Protein AF-A0A8R7PLP5-F1 (afdb_monomer_lite)

Secondary structure (DSSP, 8-state):
-------------------------------HHHHHHHHHHHHHHHHHHHHHHHHHTTHHHHHHHHHHHHHTS---TTS--HHHHHHHHHHHTT-GGGGT--SHHHHHHHHHH-TT--HHHHHHHHHHHHHHHHHHHHHHHHHH---HHHHHHHHHHHHHHHHTHHHHHHT--SSHHHHHHHHHHHHHHHHHHHSPP---HHHHHHHHHHHHHHHHHHHHHHHHHHHHHHHHHHHHHHHHHHHTTS--S---TTHHHHHHHHHHHHHHHHHHHHHHHHHHTT----

Organism: Triticum urartu (NCBI:txid4572)

pLDDT: mean 71.09, std 21.84, range [29.53, 96.19]

Sequence (286 aa):
MRSTILGHSGSSYSTASNSCPSSNSGYSSGSASAVAQECLCLGNQELKRIARGMVSDGYTRRMVQAFDGASYAPPSKHGGSPDHALDNWFSELDVDWVLQIHDEQGLRRLLQDKPATTTRDLADKWIRALTVIAASITELLFAFHTTPAVVLFGKASITELFDVVDVIITVLEEEKLQIVLDMFTCVYIASHMFTPFVVSPQAQSIFNEIGGLLERQGNLLSEIIASTMEEVRTVLVKEHDSWVIEIPRGGGEVHKSQQHSVHHGLRSIHDECTNINAKLCTEPQH

InterPro domains:
  IPR004140 Exocyst complex component Exo70 [PTHR12542] (35-256)
  IPR016159 Cullin repeat-like-containing domain superfamily [SSF74788] (45-255)

Foldseek 3Di:
DDDDDDDDDDDDDDDDDDDDPPPPPPPPPCDPVNVVCVVVVVVLVVLLVVLVVCVVVCVLVVLLVLLVVQVPDDPDDDHHHNVVSLCVLCVVLVRNLLVVDQALVSVVVVCVVPVVQDLLNNLVSLLSSLSSLLSNLLVCCVPPNDDPSSLVSSLVNLVSSLSCPVSSLVPDDPPSLVSLVSNLVSLLVSLVSLPDDPHDPSSVVSSVVVNVSSLVSNVVSLVVNLVVLVVVVVVVVVVVVVCVVDDDDDDDPDPPPVVVVSVVVSVSVNVVSVVSSVVSVDDDDD

Structure (mmCIF, N/CA/C/O backbone):
data_AF-A0A8R7PLP5-F1
#
_entry.id   AF-A0A8R7PLP5-F1
#
loop_
_atom_site.group_PDB
_atom_site.id
_atom_site.type_symbol
_atom_site.label_atom_id
_atom_site.label_alt_id
_atom_site.label_comp_id
_atom_site.label_asym_id
_atom_site.label_entity_id
_atom_site.label_seq_id
_atom_site.pdbx_PDB_ins_code
_atom_site.Cartn_x
_atom_site.Cartn_y
_atom_site.Cartn_z
_atom_site.occupancy
_atom_site.B_iso_or_equiv
_atom_site.auth_seq_id
_atom_site.auth_comp_id
_atom_site.auth_asym_id
_atom_site.auth_atom_id
_atom_site.pdbx_PDB_model_num
ATOM 1 N N . MET A 1 1 ? 72.768 -23.267 53.189 1.00 40.53 1 MET A N 1
ATOM 2 C CA . MET A 1 1 ? 73.461 -21.993 52.898 1.00 40.53 1 MET A CA 1
ATOM 3 C C . MET A 1 1 ? 72.577 -20.847 53.367 1.00 40.53 1 MET A C 1
ATOM 5 O O . MET A 1 1 ? 71.424 -20.795 52.968 1.00 40.53 1 MET A O 1
ATOM 9 N N . ARG A 1 2 ? 73.087 -20.006 54.274 1.00 35.19 2 ARG A N 1
ATOM 10 C CA . ARG A 1 2 ? 72.470 -18.744 54.713 1.00 35.19 2 ARG A CA 1
ATOM 11 C C . ARG A 1 2 ? 72.885 -17.619 53.757 1.00 35.19 2 ARG A C 1
ATOM 13 O O . ARG A 1 2 ? 74.055 -17.580 53.393 1.00 35.19 2 ARG A O 1
ATOM 20 N N . SER A 1 3 ? 71.972 -16.692 53.462 1.00 33.66 3 SER A N 1
ATOM 21 C CA . SER A 1 3 ? 72.266 -15.251 53.346 1.00 33.66 3 SER A CA 1
ATOM 22 C C . SER A 1 3 ? 70.946 -14.455 53.474 1.00 33.66 3 SER A C 1
ATOM 24 O O . SER A 1 3 ? 70.019 -14.741 52.726 1.00 33.66 3 SER A O 1
ATOM 26 N N . THR A 1 4 ? 70.683 -13.788 54.611 1.00 38.59 4 THR A N 1
ATOM 27 C CA . THR A 1 4 ? 70.815 -12.326 54.905 1.00 38.59 4 THR A CA 1
ATOM 28 C C . THR A 1 4 ? 69.732 -11.473 54.208 1.00 38.59 4 THR A C 1
ATOM 30 O O . THR A 1 4 ? 69.776 -11.332 52.997 1.00 38.59 4 THR A O 1
ATOM 33 N N . ILE A 1 5 ? 68.594 -11.157 54.855 1.00 43.31 5 ILE A N 1
ATOM 34 C CA . ILE A 1 5 ? 68.239 -9.984 55.711 1.00 43.31 5 ILE A CA 1
ATOM 35 C C . ILE A 1 5 ? 68.364 -8.610 55.017 1.00 43.31 5 ILE A C 1
ATOM 37 O O . ILE A 1 5 ? 69.464 -8.248 54.616 1.00 43.31 5 ILE A O 1
ATOM 41 N N . LEU A 1 6 ? 67.243 -7.856 55.005 1.00 36.28 6 LEU A N 1
ATOM 42 C CA . LEU A 1 6 ? 67.022 -6.395 55.216 1.00 36.28 6 LEU A CA 1
ATOM 43 C C . LEU A 1 6 ? 65.820 -5.943 54.346 1.00 36.28 6 LEU A C 1
ATOM 45 O O . LEU A 1 6 ? 65.785 -6.258 53.168 1.00 36.28 6 LEU A O 1
ATOM 49 N N . GLY A 1 7 ? 64.788 -5.231 54.802 1.00 30.67 7 GLY A N 1
ATOM 50 C CA . GLY A 1 7 ? 64.531 -4.563 56.072 1.00 30.67 7 GLY A CA 1
ATOM 51 C C . GLY A 1 7 ? 63.050 -4.152 56.190 1.00 30.67 7 GLY A C 1
ATOM 52 O O . GLY A 1 7 ? 62.304 -4.124 55.214 1.00 30.67 7 GLY A O 1
ATOM 53 N N . HIS A 1 8 ? 62.652 -3.901 57.435 1.00 34.41 8 HIS A N 1
ATOM 54 C CA . HIS A 1 8 ? 61.310 -3.592 57.932 1.00 34.41 8 HIS A CA 1
ATOM 55 C C . HIS A 1 8 ? 60.894 -2.120 57.762 1.00 34.41 8 HIS A C 1
ATOM 57 O O . HIS A 1 8 ? 61.760 -1.247 57.759 1.00 34.41 8 HIS A O 1
ATOM 63 N N . SER A 1 9 ? 59.573 -1.877 57.834 1.00 32.84 9 SER A N 1
ATOM 64 C CA . SER A 1 9 ? 58.850 -0.809 58.587 1.00 32.84 9 SER A CA 1
ATOM 65 C C . SER A 1 9 ? 57.739 -0.189 57.722 1.00 32.84 9 SER A C 1
ATOM 67 O O . SER A 1 9 ? 57.992 0.148 56.578 1.00 32.84 9 SER A O 1
ATOM 69 N N . GLY A 1 10 ? 56.490 0.002 58.153 1.00 31.02 10 GLY A N 1
ATOM 70 C CA . GLY A 1 10 ? 55.877 -0.091 59.475 1.00 31.02 10 GLY A CA 1
ATOM 71 C C . GLY A 1 10 ? 54.341 -0.080 59.365 1.00 31.02 10 GLY A C 1
ATOM 72 O O . GLY A 1 10 ? 53.775 0.139 58.298 1.00 31.02 10 GLY A O 1
ATOM 73 N N . SER A 1 11 ? 53.693 -0.396 60.483 1.00 40.28 11 SER A N 1
ATOM 74 C CA . SER A 1 11 ? 52.265 -0.697 60.639 1.00 40.28 11 SER A CA 1
ATOM 75 C C . SER A 1 11 ? 51.360 0.515 60.898 1.00 40.28 11 SER A C 1
ATOM 77 O O . SER A 1 11 ? 51.837 1.501 61.455 1.00 40.28 11 SER A O 1
ATOM 79 N N . SER A 1 12 ? 50.046 0.256 60.779 1.00 36.44 12 SER A N 1
ATOM 80 C CA . SER A 1 12 ? 48.906 0.918 61.460 1.00 36.44 12 SER A CA 1
ATOM 81 C C . SER A 1 12 ? 48.546 2.300 60.890 1.00 36.44 12 SER A C 1
ATOM 83 O O . SER A 1 12 ? 49.432 3.044 60.509 1.00 36.44 12 SER A O 1
ATOM 85 N N . TYR A 1 13 ? 47.290 2.738 60.749 1.00 33.50 13 TYR A N 1
ATOM 86 C CA . TYR A 1 13 ? 46.065 2.549 61.539 1.00 33.50 13 TYR A CA 1
ATOM 87 C C . TYR A 1 13 ? 44.842 2.992 60.702 1.00 33.50 13 TYR A C 1
ATOM 89 O O . TYR A 1 13 ? 44.952 3.792 59.776 1.00 33.50 13 TYR A O 1
ATOM 97 N N . SER A 1 14 ? 43.674 2.465 61.064 1.00 43.22 14 SER A N 1
ATOM 98 C CA . SER A 1 14 ? 42.331 2.734 60.538 1.00 43.22 14 SER A CA 1
ATOM 99 C C . SER A 1 14 ? 41.971 4.218 60.398 1.00 43.22 14 SER A C 1
ATOM 101 O O . SER A 1 14 ? 42.282 4.991 61.296 1.00 43.22 14 SER A O 1
ATOM 103 N N . THR A 1 15 ? 41.184 4.586 59.378 1.00 36.50 15 THR A N 1
ATOM 104 C CA . THR A 1 15 ? 40.048 5.532 59.485 1.00 36.50 15 THR A CA 1
ATOM 105 C C . THR A 1 15 ? 39.132 5.355 58.270 1.00 36.50 15 THR A C 1
ATOM 107 O O . THR A 1 15 ? 39.586 5.305 57.131 1.00 36.50 15 THR A O 1
ATOM 110 N N . ALA A 1 16 ? 37.835 5.223 58.538 1.00 41.16 16 ALA A N 1
ATOM 111 C CA . ALA A 1 16 ? 36.771 5.138 57.553 1.00 41.16 16 ALA A CA 1
ATOM 112 C C . ALA A 1 16 ? 36.698 6.393 56.670 1.00 41.16 16 ALA A C 1
ATOM 114 O O . ALA A 1 16 ? 36.813 7.517 57.154 1.00 41.16 16 ALA A O 1
ATOM 115 N N . SER A 1 17 ? 36.408 6.212 55.386 1.00 38.25 17 SER A N 1
ATOM 116 C CA . SER A 1 17 ? 35.773 7.243 54.568 1.00 38.25 17 SER A CA 1
ATOM 117 C C . SER A 1 17 ? 34.893 6.556 53.537 1.00 38.25 17 SER A C 1
ATOM 119 O O . SER A 1 17 ? 35.368 5.823 52.674 1.00 38.25 17 SER A O 1
ATOM 121 N N . ASN A 1 18 ? 33.591 6.768 53.706 1.00 45.00 18 ASN A N 1
ATOM 122 C CA . ASN A 1 18 ? 32.547 6.414 52.763 1.00 45.00 18 ASN A CA 1
ATOM 123 C C . ASN A 1 18 ? 32.884 6.978 51.380 1.00 45.00 18 ASN A C 1
ATOM 125 O O . ASN A 1 18 ? 32.944 8.194 51.210 1.00 45.00 18 ASN A O 1
ATOM 129 N N . SER A 1 19 ? 32.998 6.113 50.381 1.00 35.31 19 SER A N 1
ATOM 130 C CA . SER A 1 19 ? 32.716 6.496 49.003 1.00 35.31 19 SER A CA 1
ATOM 131 C C . SER A 1 19 ? 31.841 5.419 48.375 1.00 35.31 19 SER A C 1
ATOM 133 O O . SER A 1 19 ? 32.259 4.302 48.079 1.00 35.31 19 SER A O 1
ATOM 135 N N . CYS A 1 20 ? 30.562 5.756 48.257 1.00 36.16 20 CYS A N 1
ATOM 136 C CA . CYS A 1 20 ? 29.574 4.992 47.522 1.00 36.16 20 CYS A CA 1
ATOM 137 C C . CYS A 1 20 ? 30.074 4.777 46.083 1.00 36.16 20 CYS A C 1
ATOM 139 O O . CYS A 1 20 ? 30.434 5.766 45.438 1.00 36.16 20 CYS A O 1
ATOM 141 N N . PRO A 1 21 ? 30.054 3.555 45.523 1.00 38.00 21 PRO A N 1
ATOM 142 C CA . PRO A 1 21 ? 30.044 3.430 44.080 1.00 38.00 21 PRO A CA 1
ATOM 143 C C . PRO A 1 21 ? 28.680 3.949 43.623 1.00 38.00 21 PRO A C 1
ATOM 145 O O . PRO A 1 21 ? 27.638 3.393 43.969 1.00 38.00 21 PRO A O 1
ATOM 148 N N . SER A 1 22 ? 28.676 5.074 42.912 1.00 37.22 22 SER A N 1
ATOM 149 C CA . SER A 1 22 ? 27.490 5.572 42.230 1.00 37.22 22 SER A CA 1
ATOM 150 C C . SER A 1 22 ? 27.066 4.519 41.212 1.00 37.22 22 SER A C 1
ATOM 152 O O . SER A 1 22 ? 27.655 4.397 40.136 1.00 37.22 22 SER A O 1
ATOM 154 N N . SER A 1 23 ? 26.058 3.737 41.571 1.00 34.03 23 SER A N 1
ATOM 155 C CA . SER A 1 23 ? 25.276 2.954 40.633 1.00 34.03 23 SER A CA 1
ATOM 156 C C . SER A 1 23 ? 24.594 3.923 39.672 1.00 34.03 23 SER A C 1
ATOM 158 O O . SER A 1 23 ? 23.469 4.353 39.908 1.00 34.03 23 SER A O 1
ATOM 160 N N . ASN A 1 24 ? 25.267 4.279 38.578 1.00 31.97 24 ASN A N 1
ATOM 161 C CA . ASN A 1 24 ? 24.563 4.739 37.393 1.00 31.97 24 ASN A CA 1
ATOM 162 C C . ASN A 1 24 ? 23.840 3.514 36.830 1.00 31.97 24 ASN A C 1
ATOM 164 O O . ASN A 1 24 ? 24.336 2.838 35.930 1.00 31.97 24 ASN A O 1
ATOM 168 N N . SER A 1 25 ? 22.655 3.219 37.370 1.00 38.34 25 SER A N 1
ATOM 169 C CA . SER A 1 25 ? 21.615 2.584 36.575 1.00 38.34 25 SER A CA 1
ATOM 170 C C . SER A 1 25 ? 21.279 3.594 35.486 1.00 38.34 25 SER A C 1
ATOM 172 O O . SER A 1 25 ? 20.420 4.461 35.651 1.00 38.34 25 SER A O 1
ATOM 174 N N . GLY A 1 26 ? 22.044 3.533 34.398 1.00 30.16 26 GLY A N 1
ATOM 175 C CA . GLY A 1 26 ? 21.603 4.039 33.119 1.00 30.16 26 GLY A CA 1
ATOM 176 C C . GLY A 1 26 ? 20.328 3.283 32.803 1.00 30.16 26 GLY A C 1
ATOM 177 O O . GLY A 1 26 ? 20.372 2.186 32.256 1.00 30.16 26 GLY A O 1
ATOM 178 N N . TYR A 1 27 ? 19.199 3.845 33.229 1.00 31.44 27 TYR A N 1
ATOM 179 C CA . TYR A 1 27 ? 17.922 3.593 32.607 1.00 31.44 27 TYR A CA 1
ATOM 180 C C . TYR A 1 27 ? 18.151 3.966 31.150 1.00 31.44 27 TYR A C 1
ATOM 182 O O . TYR A 1 27 ? 18.153 5.139 30.781 1.00 31.44 27 TYR A O 1
ATOM 190 N N . SER A 1 28 ? 18.485 2.959 30.345 1.00 35.16 28 SER A N 1
ATOM 191 C CA . SER A 1 28 ? 18.309 3.051 28.915 1.00 35.16 28 SER A CA 1
ATOM 192 C C . SER A 1 28 ? 16.822 3.302 28.757 1.00 35.16 28 SER A C 1
ATOM 194 O O . SER A 1 28 ? 16.011 2.386 28.894 1.00 35.16 28 SER A O 1
ATOM 196 N N . SER A 1 29 ? 16.461 4.569 28.578 1.00 42.06 29 SER A N 1
ATOM 197 C CA . SER A 1 29 ? 15.189 4.963 28.002 1.00 42.06 29 SER A CA 1
ATOM 198 C C . SER A 1 29 ? 15.209 4.446 26.568 1.00 42.06 29 SER A C 1
ATOM 200 O O . SER A 1 29 ? 15.407 5.205 25.622 1.00 42.06 29 SER A O 1
ATOM 202 N N . GLY A 1 30 ? 15.100 3.123 26.420 1.00 38.97 30 GLY A N 1
ATOM 203 C CA . GLY A 1 30 ? 14.742 2.482 25.176 1.00 38.97 30 GLY A CA 1
ATOM 204 C C . GLY A 1 30 ? 13.378 3.041 24.849 1.00 38.97 30 GLY A C 1
ATOM 205 O O . GLY A 1 30 ? 12.384 2.664 25.466 1.00 38.97 30 GLY A O 1
ATOM 206 N N . SER A 1 31 ? 13.374 4.055 23.989 1.00 43.12 31 SER A N 1
ATOM 207 C CA . SER A 1 31 ? 12.158 4.671 23.493 1.00 43.12 31 SER A CA 1
ATOM 208 C C . SER A 1 31 ? 11.237 3.549 23.019 1.00 43.12 31 SER A C 1
ATOM 210 O O . SER A 1 31 ? 11.698 2.617 22.354 1.00 43.12 31 SER A O 1
ATOM 212 N N . ALA A 1 32 ? 9.954 3.611 23.378 1.00 43.31 32 ALA A N 1
ATOM 213 C CA . ALA A 1 32 ? 8.958 2.675 22.868 1.00 43.31 32 ALA A CA 1
ATOM 214 C C . ALA A 1 32 ? 9.003 2.617 21.328 1.00 43.31 32 ALA A C 1
ATOM 216 O O . ALA A 1 32 ? 8.831 1.542 20.761 1.00 43.31 32 ALA A O 1
ATOM 217 N N . SER A 1 33 ? 9.382 3.725 20.675 1.00 45.16 33 SER A N 1
ATOM 218 C CA . SER A 1 33 ? 9.702 3.798 19.248 1.00 45.16 33 SER A CA 1
ATOM 219 C C . SER A 1 33 ? 10.860 2.889 18.815 1.00 45.16 33 SER A C 1
ATOM 221 O O . SER A 1 33 ? 10.714 2.201 17.814 1.00 45.16 33 SER A O 1
ATOM 223 N N . ALA A 1 34 ? 11.962 2.778 19.564 1.00 35.62 34 ALA A N 1
ATOM 224 C CA . ALA A 1 34 ? 13.078 1.894 19.200 1.00 35.62 34 ALA A CA 1
ATOM 225 C C . ALA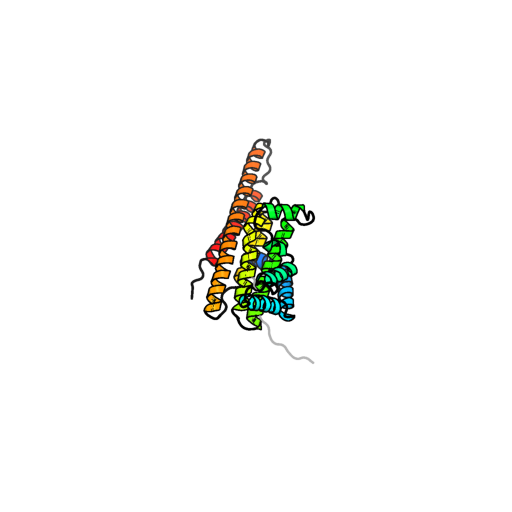 A 1 34 ? 12.691 0.409 19.294 1.00 35.62 34 ALA A C 1
ATOM 227 O O . ALA A 1 34 ? 13.058 -0.382 18.429 1.00 35.62 34 ALA A O 1
ATOM 228 N N . VAL A 1 35 ? 11.899 0.042 20.307 1.00 40.72 35 VAL A N 1
ATOM 229 C CA . VAL A 1 35 ? 11.417 -1.336 20.496 1.00 40.72 35 VAL A CA 1
ATOM 230 C C . VAL A 1 35 ? 10.325 -1.679 19.478 1.00 40.72 35 VAL A C 1
ATOM 232 O O . VAL A 1 35 ? 10.342 -2.770 18.918 1.00 40.72 35 VAL A O 1
ATOM 235 N N . ALA A 1 36 ? 9.415 -0.749 19.168 1.00 42.91 36 ALA A N 1
ATOM 236 C CA . ALA A 1 36 ? 8.428 -0.912 18.099 1.00 42.91 36 ALA A CA 1
ATOM 237 C C . ALA A 1 36 ? 9.107 -1.014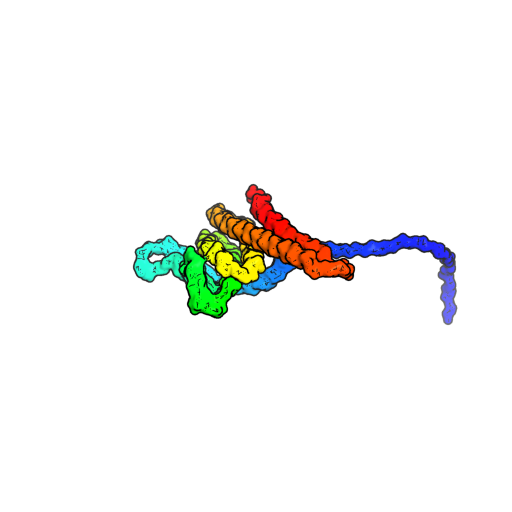 16.724 1.00 42.91 36 ALA A C 1
ATOM 239 O O . ALA A 1 36 ? 8.776 -1.893 15.931 1.00 42.91 36 ALA A O 1
ATOM 240 N N . GLN A 1 37 ? 10.119 -0.182 16.471 1.00 42.53 37 GLN A N 1
ATOM 241 C CA . GLN A 1 37 ? 10.906 -0.198 15.243 1.00 42.53 37 GLN A CA 1
ATOM 242 C C . GLN A 1 37 ? 11.695 -1.504 15.104 1.00 42.53 37 GLN A C 1
ATOM 244 O O . GLN A 1 37 ? 11.705 -2.069 14.018 1.00 42.53 37 GLN A O 1
ATOM 249 N N . GLU A 1 38 ? 12.281 -2.042 16.176 1.00 39.91 38 GLU A N 1
ATOM 250 C CA . GLU A 1 38 ? 12.994 -3.327 16.165 1.00 39.91 38 GLU A CA 1
ATOM 251 C C . GLU A 1 38 ? 12.044 -4.535 16.012 1.00 39.91 38 GLU A C 1
ATOM 253 O O . GLU A 1 38 ? 12.315 -5.433 15.211 1.00 39.91 38 GLU A O 1
ATOM 258 N N . CYS A 1 39 ? 10.887 -4.528 16.687 1.00 39.81 39 CYS A N 1
ATOM 259 C CA . CYS A 1 39 ? 9.895 -5.610 16.624 1.00 39.81 39 CYS A CA 1
ATOM 260 C C . CYS A 1 39 ? 9.206 -5.688 15.245 1.00 39.81 39 CYS A C 1
ATOM 262 O O . CYS A 1 39 ? 9.062 -6.771 14.677 1.00 39.81 39 CYS A O 1
ATOM 264 N N . LEU A 1 40 ? 8.872 -4.541 14.642 1.00 48.28 40 LEU A N 1
ATOM 265 C CA . LEU A 1 40 ? 8.341 -4.473 13.274 1.00 48.28 40 LEU A CA 1
ATOM 266 C C . LEU A 1 40 ? 9.430 -4.669 12.216 1.00 48.28 40 LEU A C 1
ATOM 268 O O . LEU A 1 40 ? 9.154 -5.236 11.159 1.00 48.28 40 LEU A O 1
ATOM 272 N N . CYS A 1 41 ? 10.684 -4.283 12.488 1.00 49.69 41 CYS A N 1
ATOM 273 C CA . CYS A 1 41 ? 11.802 -4.586 11.595 1.00 49.69 41 CYS A CA 1
ATOM 274 C C . CYS A 1 41 ? 12.004 -6.092 11.409 1.00 49.69 41 CYS A C 1
ATOM 276 O O . CYS A 1 41 ? 12.407 -6.473 10.314 1.00 49.69 41 CYS A O 1
ATOM 278 N N . LEU A 1 42 ? 11.720 -6.938 12.408 1.00 46.06 42 LEU A N 1
ATOM 279 C CA . LEU A 1 42 ? 11.866 -8.398 12.307 1.00 46.06 42 LEU A CA 1
ATOM 280 C C . LEU A 1 42 ? 10.870 -9.028 11.319 1.00 46.06 42 LEU A C 1
ATOM 282 O O . LEU A 1 42 ? 11.302 -9.773 10.440 1.00 46.06 42 LEU A O 1
ATOM 286 N N . GLY A 1 43 ? 9.580 -8.676 11.386 1.00 53.94 43 GLY A N 1
ATOM 287 C CA . GLY A 1 43 ? 8.589 -9.092 10.377 1.00 53.94 43 GLY A CA 1
ATOM 288 C C . GLY A 1 43 ? 8.866 -8.475 8.999 1.00 53.94 43 GLY A C 1
ATOM 289 O O . GLY A 1 43 ? 8.750 -9.124 7.960 1.00 53.94 43 GLY A O 1
ATOM 290 N N . ASN A 1 44 ? 9.359 -7.236 8.985 1.00 66.50 44 ASN A N 1
ATOM 291 C CA . ASN A 1 44 ? 9.755 -6.535 7.768 1.00 66.50 44 ASN A CA 1
ATOM 292 C C . ASN A 1 44 ? 11.025 -7.136 7.122 1.00 66.50 44 ASN A C 1
ATOM 294 O O . ASN A 1 44 ? 11.169 -7.069 5.906 1.00 66.50 44 ASN A O 1
ATOM 298 N N . GLN A 1 45 ? 11.930 -7.786 7.872 1.00 77.50 45 GLN A N 1
ATOM 299 C CA . GLN A 1 45 ? 13.118 -8.430 7.286 1.00 77.50 45 GLN A CA 1
ATOM 300 C C . GLN A 1 45 ? 12.749 -9.561 6.324 1.00 77.50 45 GLN A C 1
ATOM 302 O O . GLN A 1 45 ? 13.413 -9.730 5.301 1.00 77.50 45 GLN A O 1
ATOM 307 N N . GLU A 1 46 ? 11.716 -10.347 6.634 1.00 86.00 46 GLU A N 1
ATOM 308 C CA . GLU A 1 46 ? 11.259 -11.404 5.733 1.00 86.00 46 GLU A CA 1
ATOM 309 C C . GLU A 1 46 ? 10.633 -10.815 4.468 1.00 86.00 46 GLU A C 1
ATOM 311 O O . GLU A 1 46 ? 11.013 -11.204 3.367 1.00 86.00 46 GLU A O 1
ATOM 316 N N . LEU A 1 47 ? 9.774 -9.803 4.607 1.00 88.56 47 LEU A N 1
ATOM 317 C CA . LEU A 1 47 ? 9.177 -9.105 3.465 1.00 88.56 47 LEU A CA 1
ATOM 318 C C . LEU A 1 47 ? 10.229 -8.405 2.594 1.00 88.56 47 LEU A C 1
ATOM 320 O O . LEU A 1 47 ? 10.173 -8.486 1.369 1.00 88.56 47 LEU A O 1
ATOM 324 N N . LYS A 1 48 ? 11.254 -7.804 3.204 1.00 86.38 48 LYS A N 1
ATOM 325 C CA . LYS A 1 48 ? 12.428 -7.271 2.497 1.00 86.38 48 LYS A CA 1
ATOM 326 C C . LYS A 1 48 ? 13.221 -8.367 1.795 1.00 86.38 48 LYS A C 1
ATOM 328 O O . LYS A 1 48 ? 13.725 -8.142 0.699 1.00 86.38 48 LYS A O 1
ATOM 333 N N . ARG A 1 49 ? 13.342 -9.558 2.390 1.00 90.44 49 ARG A N 1
ATOM 334 C CA . ARG A 1 49 ? 13.988 -10.711 1.741 1.00 90.44 49 ARG A CA 1
ATOM 335 C C . ARG A 1 49 ? 13.184 -11.179 0.529 1.00 90.44 49 ARG A C 1
ATOM 337 O O . ARG A 1 49 ? 13.795 -11.462 -0.497 1.00 90.44 49 ARG A O 1
ATOM 344 N N . ILE A 1 50 ? 11.855 -11.213 0.631 1.00 91.38 50 ILE A N 1
ATOM 345 C CA . ILE A 1 50 ? 10.956 -11.503 -0.495 1.00 91.38 50 ILE A CA 1
ATOM 346 C C . ILE A 1 50 ? 11.160 -10.460 -1.597 1.00 91.38 50 ILE A C 1
ATOM 348 O O . ILE A 1 50 ? 11.490 -10.836 -2.717 1.00 91.38 50 ILE A O 1
ATOM 352 N N . ALA A 1 51 ? 11.085 -9.167 -1.269 1.00 91.81 51 ALA A N 1
ATOM 353 C CA . ALA A 1 51 ? 11.311 -8.075 -2.216 1.00 91.81 51 ALA A CA 1
ATOM 354 C C . ALA A 1 51 ? 12.672 -8.193 -2.926 1.00 91.81 51 ALA A C 1
ATOM 356 O O . ALA A 1 51 ? 12.752 -8.154 -4.151 1.00 91.81 51 ALA A O 1
ATOM 357 N N . ARG A 1 52 ? 13.753 -8.439 -2.174 1.00 91.12 52 ARG A N 1
ATOM 358 C CA . ARG A 1 52 ? 15.086 -8.698 -2.745 1.00 91.12 52 ARG A CA 1
ATOM 359 C C . ARG A 1 52 ? 15.107 -9.913 -3.661 1.00 91.12 52 ARG A C 1
ATOM 361 O O . ARG A 1 52 ? 15.777 -9.868 -4.689 1.00 91.12 52 ARG A O 1
ATOM 368 N N . GLY A 1 53 ? 14.402 -10.983 -3.300 1.00 93.38 53 GLY A N 1
ATOM 369 C CA . GLY A 1 53 ? 14.229 -12.168 -4.139 1.00 93.38 53 GLY A CA 1
ATOM 370 C C . GLY A 1 53 ? 13.589 -11.817 -5.483 1.00 93.38 53 GLY A C 1
ATOM 371 O O . GLY A 1 53 ? 14.191 -12.095 -6.516 1.00 93.38 53 GLY A O 1
ATOM 372 N N . MET A 1 54 ? 12.457 -11.105 -5.453 1.00 94.19 54 MET A N 1
ATOM 373 C CA . MET A 1 54 ? 11.706 -10.655 -6.639 1.00 94.19 54 MET A CA 1
ATOM 374 C C . MET A 1 54 ? 12.486 -9.656 -7.513 1.00 94.19 54 MET A C 1
ATOM 376 O O . MET A 1 54 ? 12.275 -9.539 -8.721 1.00 94.19 54 MET A O 1
ATOM 380 N N . VAL A 1 55 ? 13.408 -8.896 -6.919 1.00 91.81 55 VAL A N 1
ATOM 381 C CA . VAL A 1 55 ? 14.326 -8.037 -7.679 1.00 91.81 55 VAL A CA 1
ATOM 382 C C . VAL A 1 55 ? 15.458 -8.863 -8.296 1.00 91.81 55 VAL A C 1
ATOM 384 O O . VAL A 1 55 ? 15.809 -8.657 -9.460 1.00 91.81 55 VAL A O 1
ATOM 387 N N . SER A 1 56 ? 16.008 -9.819 -7.544 1.00 92.00 56 SER A N 1
ATOM 388 C CA . SER A 1 56 ? 17.144 -10.652 -7.962 1.00 92.00 56 SER A CA 1
ATOM 389 C C . SER A 1 56 ? 16.780 -11.643 -9.072 1.00 92.00 56 SER A C 1
ATOM 391 O O . SER A 1 56 ? 17.591 -11.879 -9.965 1.00 92.00 56 SER A O 1
ATOM 393 N N . ASP A 1 57 ? 15.565 -12.194 -9.060 1.00 93.75 57 ASP A N 1
ATOM 394 C CA . ASP A 1 57 ? 15.035 -13.062 -10.126 1.00 93.75 57 ASP A CA 1
ATOM 395 C C . ASP A 1 57 ? 14.527 -12.273 -11.361 1.00 93.75 57 ASP A C 1
ATOM 397 O O . ASP A 1 57 ? 14.106 -12.837 -12.385 1.00 93.75 57 ASP A O 1
ATOM 401 N N . GLY A 1 58 ? 14.576 -10.941 -11.277 1.00 91.50 58 GLY A N 1
ATOM 402 C CA . GLY A 1 58 ? 14.160 -10.010 -12.314 1.00 91.50 58 GLY A CA 1
ATOM 403 C C . GLY A 1 58 ? 12.646 -9.865 -12.480 1.00 91.50 58 GLY A C 1
ATOM 404 O O . GLY A 1 58 ? 12.230 -9.239 -13.456 1.00 91.50 58 GLY A O 1
ATOM 405 N N . TYR A 1 59 ? 11.819 -10.418 -11.590 1.00 93.50 59 TYR A N 1
ATOM 406 C CA . TYR A 1 59 ? 10.363 -10.302 -11.645 1.00 93.50 59 TYR A CA 1
ATOM 407 C C . TYR A 1 59 ? 9.913 -8.847 -11.557 1.00 93.50 59 TYR A C 1
ATOM 409 O O . TYR A 1 59 ? 9.245 -8.367 -12.475 1.00 93.50 59 TYR A O 1
ATOM 417 N N . THR A 1 60 ? 10.371 -8.100 -10.547 1.00 92.56 60 THR A N 1
ATOM 418 C CA . THR A 1 60 ? 10.006 -6.682 -10.390 1.00 92.56 60 THR A CA 1
ATOM 419 C C . THR A 1 60 ? 10.429 -5.867 -11.614 1.00 92.56 60 THR A C 1
ATOM 421 O O . THR A 1 60 ? 9.688 -5.010 -12.089 1.00 92.56 60 THR A O 1
ATOM 424 N N . ARG A 1 61 ? 11.589 -6.183 -12.210 1.00 91.31 61 ARG A N 1
ATOM 425 C CA . ARG A 1 61 ? 12.033 -5.534 -13.453 1.00 91.31 61 ARG A CA 1
ATOM 426 C C . ARG A 1 61 ? 11.086 -5.821 -14.619 1.00 91.31 61 ARG A C 1
ATOM 428 O O . ARG A 1 61 ? 10.782 -4.900 -15.370 1.00 91.31 61 ARG A O 1
ATOM 435 N N . ARG A 1 62 ? 10.631 -7.068 -14.786 1.00 92.50 62 ARG A N 1
ATOM 436 C CA . ARG A 1 62 ? 9.677 -7.429 -15.848 1.00 92.50 62 ARG A CA 1
ATOM 437 C C . ARG A 1 62 ? 8.350 -6.692 -15.680 1.00 92.50 62 ARG A C 1
ATOM 439 O O . ARG A 1 62 ? 7.802 -6.250 -16.683 1.00 92.50 62 ARG A O 1
ATOM 446 N N . MET A 1 63 ? 7.873 -6.509 -14.447 1.00 93.62 63 MET A N 1
ATOM 447 C CA . MET A 1 63 ? 6.657 -5.728 -14.177 1.00 93.62 63 MET A CA 1
ATOM 448 C C . MET A 1 63 ? 6.828 -4.258 -14.564 1.00 93.62 63 MET A C 1
ATOM 450 O O . MET A 1 63 ? 6.012 -3.730 -15.313 1.00 93.62 63 MET A O 1
ATOM 454 N N . VAL A 1 64 ? 7.941 -3.630 -14.169 1.00 90.94 64 VAL A N 1
ATOM 455 C CA . VAL A 1 64 ? 8.258 -2.246 -14.568 1.00 90.94 64 VAL A CA 1
ATOM 456 C C . VAL A 1 64 ? 8.357 -2.107 -16.091 1.00 90.94 64 VAL A C 1
ATOM 458 O O . VAL A 1 64 ? 7.830 -1.157 -16.659 1.00 90.94 64 VAL A O 1
ATOM 461 N N . GLN A 1 65 ? 9.007 -3.055 -16.772 1.00 90.25 65 GLN A N 1
ATOM 462 C CA . GLN A 1 65 ? 9.137 -3.041 -18.234 1.00 90.25 65 GLN A CA 1
ATOM 463 C C . GLN A 1 65 ? 7.795 -3.232 -18.946 1.00 90.25 65 GLN A C 1
ATOM 465 O O . GLN A 1 65 ? 7.551 -2.583 -19.960 1.00 90.25 65 GLN A O 1
ATOM 470 N N . ALA A 1 66 ? 6.932 -4.112 -18.433 1.00 89.56 66 ALA A N 1
ATOM 471 C CA . ALA A 1 66 ? 5.590 -4.310 -18.969 1.00 89.56 66 ALA A CA 1
ATOM 472 C C . ALA A 1 66 ? 4.734 -3.047 -18.798 1.00 89.56 66 ALA A C 1
ATOM 474 O O . ALA A 1 66 ? 4.057 -2.641 -19.740 1.00 89.56 66 ALA A O 1
ATOM 475 N N . PHE A 1 67 ? 4.827 -2.400 -17.635 1.00 89.12 67 PHE A N 1
ATOM 476 C CA . PHE A 1 67 ? 4.150 -1.139 -17.347 1.00 89.12 67 PHE A CA 1
ATOM 477 C C . PHE A 1 67 ? 4.620 -0.005 -18.274 1.00 89.12 67 PHE A C 1
ATOM 479 O O . PHE A 1 67 ? 3.802 0.678 -18.888 1.00 89.12 67 PHE A O 1
ATOM 486 N N . ASP A 1 68 ? 5.936 0.159 -18.437 1.00 87.62 68 ASP A N 1
ATOM 487 C CA . ASP A 1 68 ? 6.522 1.179 -19.315 1.00 87.62 68 ASP A CA 1
ATOM 488 C C . ASP A 1 68 ? 6.165 0.928 -20.788 1.00 87.62 68 ASP A C 1
ATOM 490 O O . ASP A 1 68 ? 5.693 1.825 -21.482 1.00 87.62 68 ASP A O 1
ATOM 494 N N . GLY A 1 69 ? 6.299 -0.317 -21.258 1.00 79.50 69 GLY A N 1
ATOM 495 C CA . GLY A 1 69 ? 5.987 -0.698 -22.637 1.00 79.50 69 GLY A CA 1
ATOM 496 C C . GLY A 1 69 ? 4.515 -0.502 -23.014 1.00 79.50 69 GLY A C 1
ATOM 497 O O . GLY A 1 69 ? 4.225 -0.101 -24.142 1.00 79.50 69 GLY A O 1
ATOM 498 N N . ALA A 1 70 ? 3.593 -0.734 -22.077 1.00 73.25 70 ALA A N 1
ATOM 499 C CA . ALA A 1 70 ? 2.165 -0.498 -22.274 1.00 73.25 70 ALA A CA 1
ATOM 500 C C . ALA A 1 70 ? 1.819 0.998 -22.379 1.00 73.25 70 ALA A C 1
ATOM 502 O O . ALA A 1 70 ? 0.924 1.372 -23.133 1.00 73.25 70 ALA A O 1
ATOM 503 N N . SER A 1 71 ? 2.569 1.862 -21.689 1.00 64.19 71 SER A N 1
ATOM 504 C CA . SER A 1 71 ? 2.368 3.318 -21.693 1.00 64.19 71 SER A CA 1
ATOM 505 C C . SER A 1 71 ? 2.610 3.968 -23.070 1.00 64.19 71 SER A C 1
ATOM 507 O O . SER A 1 71 ? 2.035 5.010 -23.383 1.00 64.19 71 SER A O 1
ATOM 509 N N . TYR A 1 72 ? 3.417 3.335 -23.935 1.00 58.84 72 TYR A N 1
ATOM 510 C CA . TYR A 1 72 ? 3.738 3.829 -25.286 1.00 58.84 72 TYR A CA 1
ATOM 511 C C . TYR A 1 72 ? 2.989 3.114 -26.424 1.00 58.84 72 TYR A C 1
ATOM 513 O O . TYR A 1 72 ? 3.158 3.480 -27.593 1.00 58.84 72 TYR A O 1
ATOM 521 N N . ALA A 1 73 ? 2.179 2.093 -26.130 1.00 55.69 73 ALA A N 1
ATOM 522 C CA . ALA A 1 73 ? 1.466 1.338 -27.155 1.00 55.69 73 ALA A CA 1
ATOM 523 C C . ALA A 1 73 ? 0.176 2.069 -27.593 1.00 55.69 73 ALA A C 1
ATOM 525 O O . ALA A 1 73 ? -0.588 2.534 -26.747 1.00 55.69 73 ALA A O 1
ATOM 526 N N . PRO A 1 74 ? -0.128 2.172 -28.905 1.00 51.91 74 PRO A N 1
ATOM 527 C CA . PRO A 1 74 ? -1.424 2.676 -29.348 1.00 51.91 74 PRO A CA 1
ATOM 528 C C . PRO A 1 74 ? -2.542 1.749 -28.841 1.00 51.91 74 PRO A C 1
ATOM 530 O O . PRO A 1 74 ? -2.324 0.534 -28.787 1.00 51.91 74 PRO A O 1
ATOM 533 N N . PRO A 1 75 ? -3.740 2.283 -28.521 1.00 50.19 75 PRO A N 1
ATOM 534 C CA . PRO A 1 75 ? -4.852 1.519 -27.961 1.00 50.19 75 PRO A CA 1
ATOM 535 C C . PRO A 1 75 ? -5.366 0.525 -29.006 1.00 50.19 75 PRO A C 1
ATOM 537 O O . PRO A 1 75 ? -6.276 0.798 -29.790 1.00 50.19 75 PRO A O 1
ATOM 540 N N . SER A 1 76 ? -4.717 -0.630 -29.078 1.00 46.62 76 SER A N 1
ATOM 541 C CA . SER A 1 76 ? -5.035 -1.703 -30.003 1.00 46.62 76 SER A CA 1
ATOM 542 C C . SER A 1 76 ? -5.697 -2.838 -29.235 1.00 46.62 76 SER A C 1
ATOM 544 O O . SER A 1 76 ? -5.334 -3.164 -28.109 1.00 46.62 76 SER A O 1
ATOM 546 N N . LYS A 1 77 ? -6.716 -3.425 -29.863 1.00 42.72 77 LYS A N 1
ATOM 547 C CA . LYS A 1 77 ? -7.731 -4.298 -29.257 1.00 42.72 77 LYS A CA 1
ATOM 548 C C . LYS A 1 77 ? -7.229 -5.574 -28.547 1.00 42.72 77 LYS A C 1
ATOM 550 O O . LYS A 1 77 ? -8.082 -6.293 -28.051 1.00 42.72 77 LYS A O 1
ATOM 555 N N . HIS A 1 78 ? -5.928 -5.887 -28.510 1.00 44.94 78 HIS A N 1
ATOM 556 C CA . HIS A 1 78 ? -5.410 -7.157 -27.964 1.00 44.94 78 HIS A CA 1
ATOM 557 C C . HIS A 1 78 ? -3.977 -7.085 -27.372 1.00 44.94 78 HIS A C 1
ATOM 559 O O . HIS A 1 78 ? -3.252 -8.075 -27.433 1.00 44.94 78 HIS A O 1
ATOM 565 N N . GLY A 1 79 ? -3.525 -5.960 -26.802 1.00 37.78 79 GLY A N 1
ATOM 566 C CA . GLY A 1 79 ? -2.154 -5.862 -26.269 1.00 37.78 79 GLY A CA 1
ATOM 567 C C . GLY A 1 79 ? -2.016 -4.962 -25.046 1.00 37.78 79 GLY A C 1
ATOM 568 O O . GLY A 1 79 ? -1.865 -3.762 -25.215 1.00 37.78 79 GLY A O 1
ATOM 569 N N . GLY A 1 80 ? -2.062 -5.583 -23.858 1.00 47.00 80 GLY A N 1
ATOM 570 C CA . GLY A 1 80 ? -1.587 -5.100 -22.551 1.00 47.00 80 GLY A CA 1
ATOM 571 C C . GLY A 1 80 ? -1.874 -3.642 -22.199 1.00 47.00 80 GLY A C 1
ATOM 572 O O . GLY A 1 80 ? -1.047 -2.782 -22.476 1.00 47.00 80 GLY A O 1
ATOM 573 N N . SER A 1 81 ? -2.997 -3.379 -21.522 1.00 54.66 81 SER A N 1
ATOM 574 C CA . SER A 1 81 ? -3.178 -2.116 -20.786 1.00 54.66 81 SER A CA 1
ATOM 575 C C . SER A 1 81 ? -2.060 -1.972 -19.737 1.00 54.66 81 SER A C 1
ATOM 577 O O . SER A 1 81 ? -1.647 -3.006 -19.199 1.00 54.66 81 SER A O 1
ATOM 579 N N . PRO A 1 82 ? -1.578 -0.757 -19.398 1.00 58.44 82 PRO A N 1
ATOM 580 C CA . PRO A 1 82 ? -0.717 -0.539 -18.226 1.00 58.44 82 PRO A CA 1
ATOM 581 C C . PRO A 1 82 ? -1.276 -1.209 -16.964 1.00 58.44 82 PRO A C 1
ATOM 583 O O . PRO A 1 82 ? -0.520 -1.746 -16.152 1.00 58.44 82 PRO A O 1
ATOM 586 N N . ASP A 1 83 ? -2.605 -1.278 -16.889 1.00 68.12 83 ASP A N 1
ATOM 587 C CA . ASP A 1 83 ? -3.380 -1.960 -15.854 1.00 68.12 83 ASP A CA 1
ATOM 588 C C . ASP A 1 83 ? -2.996 -3.439 -15.719 1.00 68.12 83 ASP A C 1
ATOM 590 O O . ASP A 1 83 ? -2.844 -3.921 -14.610 1.00 68.12 83 ASP A O 1
ATOM 594 N N . HIS A 1 84 ? -2.669 -4.142 -16.810 1.00 83.44 84 HIS A N 1
ATOM 595 C CA . HIS A 1 84 ? -2.325 -5.569 -16.764 1.00 83.44 84 HIS A CA 1
ATOM 596 C C . HIS A 1 84 ? -1.002 -5.847 -16.025 1.00 83.44 84 HIS A C 1
ATOM 598 O O . HIS A 1 84 ? -0.778 -6.948 -15.513 1.00 83.44 84 HIS A O 1
ATOM 604 N N . ALA A 1 85 ? -0.077 -4.881 -15.986 1.00 90.56 85 ALA A N 1
ATOM 605 C CA . ALA A 1 85 ? 1.139 -5.017 -15.186 1.00 90.56 85 ALA A CA 1
ATOM 606 C C . ALA A 1 85 ? 0.830 -4.858 -13.690 1.00 90.56 85 ALA A C 1
ATOM 608 O O . ALA A 1 85 ? 1.374 -5.610 -12.882 1.00 90.56 85 ALA A O 1
ATOM 609 N N . LEU A 1 86 ? -0.059 -3.923 -13.338 1.00 91.50 86 LEU A N 1
ATOM 610 C CA . LEU A 1 86 ? -0.530 -3.732 -11.966 1.00 91.50 86 LEU A CA 1
ATOM 611 C C . LEU A 1 86 ? -1.425 -4.892 -11.506 1.00 91.50 86 LEU A C 1
ATOM 613 O O . LEU A 1 86 ? -1.236 -5.376 -10.397 1.00 91.50 86 LEU A O 1
ATOM 617 N N . ASP A 1 87 ? -2.293 -5.417 -12.372 1.00 92.06 87 ASP A N 1
ATOM 618 C CA . ASP A 1 87 ? -3.143 -6.586 -12.116 1.00 92.06 87 ASP A CA 1
ATOM 619 C C . ASP A 1 87 ? -2.301 -7.800 -11.706 1.00 92.06 87 ASP A C 1
ATOM 621 O O . ASP A 1 87 ? -2.520 -8.410 -10.657 1.00 92.06 87 ASP A O 1
ATOM 625 N N . ASN A 1 88 ? -1.291 -8.138 -12.515 1.00 93.12 88 ASN A N 1
ATOM 626 C CA . ASN A 1 88 ? -0.384 -9.250 -12.226 1.00 93.12 88 ASN A CA 1
ATOM 627 C C . ASN A 1 88 ? 0.442 -8.993 -10.967 1.00 93.12 88 ASN A C 1
ATOM 629 O O . ASN A 1 88 ? 0.688 -9.906 -10.179 1.00 93.12 88 ASN A O 1
ATOM 633 N N . TRP A 1 89 ? 0.885 -7.750 -10.784 1.00 94.88 89 TRP A N 1
ATOM 634 C CA . TRP A 1 89 ? 1.662 -7.356 -9.623 1.00 94.88 89 TRP A CA 1
ATOM 635 C C . TRP A 1 89 ? 0.860 -7.513 -8.328 1.00 94.88 89 TRP A C 1
ATOM 637 O O . TRP A 1 89 ? 1.338 -8.143 -7.387 1.00 94.88 89 TRP A O 1
ATOM 647 N N . PHE A 1 90 ? -0.377 -7.025 -8.293 1.00 95.44 90 PHE A N 1
ATOM 648 C CA . PHE A 1 90 ? -1.251 -7.157 -7.134 1.00 95.44 90 PHE A CA 1
ATOM 649 C C . PHE A 1 90 ? -1.760 -8.579 -6.923 1.00 95.44 90 PHE A C 1
ATOM 651 O O . PHE A 1 90 ? -1.859 -9.004 -5.775 1.00 95.44 90 PHE A O 1
ATOM 658 N N . SER A 1 91 ? -1.971 -9.354 -7.987 1.00 94.69 91 SER A N 1
ATOM 659 C CA . SER A 1 91 ? -2.272 -10.787 -7.875 1.00 94.69 91 SER A CA 1
ATOM 660 C C . SER A 1 91 ? -1.140 -11.554 -7.182 1.00 94.69 91 SER A C 1
ATOM 662 O O . SER A 1 91 ? -1.394 -12.341 -6.274 1.00 94.69 91 SER A O 1
ATOM 664 N N . GLU A 1 92 ? 0.120 -11.287 -7.542 1.00 95.25 92 GLU A N 1
ATOM 665 C CA . GLU A 1 92 ? 1.292 -11.921 -6.912 1.00 95.25 92 GLU A CA 1
ATOM 666 C C . GLU A 1 92 ? 1.439 -11.538 -5.428 1.00 95.25 92 GLU A C 1
ATOM 668 O O . GLU A 1 92 ? 1.918 -12.315 -4.596 1.00 95.25 92 GLU A O 1
ATOM 673 N N . LEU A 1 93 ? 0.996 -10.332 -5.074 1.00 94.94 93 LEU A N 1
ATOM 674 C CA . LEU A 1 93 ? 0.990 -9.836 -3.702 1.00 94.94 93 LEU A CA 1
ATOM 675 C C . LEU A 1 93 ? -0.263 -10.242 -2.905 1.00 94.94 93 LEU A C 1
ATOM 677 O O . LEU A 1 93 ? -0.308 -9.955 -1.707 1.00 94.94 93 LEU A O 1
ATOM 681 N N . ASP A 1 94 ? -1.212 -10.959 -3.521 1.00 94.44 94 ASP A N 1
ATOM 682 C CA . ASP A 1 94 ? -2.507 -11.364 -2.941 1.00 94.44 94 ASP A CA 1
ATOM 683 C C . ASP A 1 94 ? -3.372 -10.154 -2.520 1.00 94.44 94 ASP A C 1
ATOM 685 O O . ASP A 1 94 ? -4.035 -10.148 -1.480 1.00 94.44 94 ASP A O 1
ATOM 689 N N . VAL A 1 95 ? -3.331 -9.094 -3.335 1.00 94.75 95 VAL A N 1
ATOM 690 C CA . VAL A 1 95 ? -4.096 -7.845 -3.172 1.00 94.75 95 VAL A CA 1
ATOM 691 C C . VAL A 1 95 ? -4.772 -7.379 -4.469 1.00 94.75 95 VAL A C 1
ATOM 693 O O . VAL A 1 95 ? -5.053 -6.198 -4.636 1.00 94.75 95 VAL A O 1
ATOM 696 N N . ASP A 1 96 ? -5.083 -8.289 -5.395 1.00 93.12 96 ASP A N 1
ATOM 697 C CA . ASP A 1 96 ? -5.804 -7.986 -6.647 1.00 93.12 96 ASP A CA 1
ATOM 698 C C . ASP A 1 96 ? -7.196 -7.371 -6.418 1.00 93.12 96 ASP A C 1
ATOM 700 O O . ASP A 1 96 ? -7.727 -6.662 -7.273 1.00 93.12 96 ASP A O 1
ATOM 704 N N . TRP A 1 97 ? -7.770 -7.595 -5.235 1.00 91.50 97 TRP A N 1
ATOM 705 C CA . TRP A 1 97 ? -9.020 -6.975 -4.805 1.00 91.50 97 TRP A CA 1
ATOM 706 C C . TRP A 1 97 ? -8.946 -5.446 -4.717 1.00 91.50 97 TRP A C 1
ATOM 708 O O . TRP A 1 97 ? -9.982 -4.795 -4.827 1.00 91.50 97 TRP A O 1
ATOM 718 N N . VAL A 1 98 ? -7.752 -4.867 -4.551 1.00 92.50 98 VAL A N 1
ATOM 719 C CA . VAL A 1 98 ? -7.546 -3.411 -4.473 1.00 92.50 98 VAL A CA 1
ATOM 720 C C . VAL A 1 98 ? -8.056 -2.721 -5.737 1.00 92.50 98 VAL A C 1
ATOM 722 O O . VAL A 1 98 ? -8.712 -1.691 -5.651 1.00 92.50 98 VAL A O 1
ATOM 725 N N . LEU A 1 99 ? -7.850 -3.341 -6.900 1.00 90.12 99 LEU A N 1
ATOM 726 C CA . LEU A 1 99 ? -8.289 -2.797 -8.188 1.00 90.12 99 LEU A CA 1
ATOM 727 C C . LEU A 1 99 ? -9.787 -2.988 -8.454 1.00 90.12 99 LEU A C 1
ATOM 729 O O . LEU A 1 99 ? -10.352 -2.351 -9.339 1.00 90.12 99 LEU A O 1
ATOM 733 N N . GLN A 1 100 ? -10.437 -3.890 -7.717 1.00 87.00 100 GLN A N 1
ATOM 734 C CA . GLN A 1 100 ? -11.834 -4.277 -7.942 1.00 87.00 100 GLN A CA 1
ATOM 735 C C . GLN A 1 100 ? -12.805 -3.531 -7.020 1.00 87.00 100 GLN A C 1
ATOM 737 O O . GLN A 1 100 ? -14.017 -3.546 -7.247 1.00 87.00 100 GLN A O 1
ATOM 742 N N . ILE A 1 101 ? -12.292 -2.917 -5.953 1.00 85.81 101 ILE A N 1
ATOM 743 C CA . ILE A 1 101 ? -13.097 -2.329 -4.889 1.00 85.81 101 ILE A CA 1
ATOM 744 C C . ILE A 1 101 ? -13.018 -0.815 -4.969 1.00 85.81 101 ILE A C 1
ATOM 746 O O . ILE A 1 101 ? -11.964 -0.217 -4.797 1.00 85.81 101 ILE A O 1
ATOM 750 N N . HIS A 1 102 ? -14.178 -0.197 -5.176 1.00 82.62 102 HIS A N 1
ATOM 751 C CA . HIS A 1 102 ? -14.311 1.259 -5.254 1.00 82.62 102 HIS A CA 1
ATOM 752 C C . HIS A 1 102 ? -15.158 1.844 -4.118 1.00 82.62 102 HIS A C 1
ATOM 754 O O . HIS A 1 102 ? -15.244 3.061 -3.980 1.00 82.62 102 HIS A O 1
ATOM 760 N N . ASP A 1 103 ? -15.813 0.996 -3.319 1.00 87.81 103 ASP A N 1
ATOM 761 C CA . ASP A 1 103 ? -16.662 1.421 -2.211 1.00 87.81 103 ASP A CA 1
ATOM 762 C C . ASP A 1 103 ? -16.798 0.344 -1.119 1.00 87.81 103 ASP A C 1
ATOM 764 O O . ASP A 1 103 ? -16.407 -0.818 -1.277 1.00 87.81 103 ASP A O 1
ATOM 768 N N . GLU A 1 104 ? -17.393 0.746 0.008 1.00 87.69 104 GLU A N 1
ATOM 769 C CA . GLU A 1 104 ? -17.652 -0.121 1.163 1.00 87.69 104 GLU A CA 1
ATOM 770 C C . GLU A 1 104 ? -18.531 -1.329 0.810 1.00 87.69 104 GLU A C 1
ATOM 772 O O . GLU A 1 104 ? -18.345 -2.417 1.357 1.00 87.69 104 GLU A O 1
ATOM 777 N N . GLN A 1 105 ? -19.484 -1.180 -0.115 1.00 87.94 105 GLN A N 1
ATOM 778 C CA . GLN A 1 105 ? -20.376 -2.276 -0.490 1.00 87.94 105 GLN A CA 1
ATOM 779 C C . GLN A 1 105 ? -19.623 -3.356 -1.267 1.00 87.94 105 GLN A C 1
ATOM 781 O O . GLN A 1 105 ? -19.871 -4.541 -1.044 1.00 87.94 105 GLN A O 1
ATOM 786 N N . GLY A 1 106 ? -18.697 -2.966 -2.143 1.00 87.69 106 GLY A N 1
ATOM 787 C CA . GLY A 1 106 ? -17.790 -3.866 -2.847 1.00 87.69 106 GLY A CA 1
ATOM 788 C C . GLY A 1 106 ? -16.931 -4.667 -1.873 1.00 87.69 106 GLY A C 1
ATOM 789 O O . GLY A 1 106 ? -16.877 -5.893 -1.970 1.00 87.69 106 GLY A O 1
ATOM 790 N N . LEU A 1 107 ? -16.355 -4.002 -0.867 1.00 87.12 107 LEU A N 1
ATOM 791 C CA . LEU A 1 107 ? -15.553 -4.672 0.157 1.00 87.12 107 LEU A CA 1
ATOM 792 C C . LEU A 1 107 ? -16.382 -5.616 1.034 1.00 87.12 107 LEU A C 1
ATOM 794 O O . LEU A 1 107 ? -15.971 -6.747 1.293 1.00 87.12 107 LEU A O 1
ATOM 798 N N . ARG A 1 108 ? -17.590 -5.206 1.437 1.00 87.50 108 ARG A N 1
ATOM 799 C CA . ARG A 1 108 ? -18.511 -6.081 2.179 1.00 87.50 108 ARG A CA 1
ATOM 800 C C . ARG A 1 108 ? -18.928 -7.304 1.361 1.00 87.50 108 ARG A C 1
ATOM 802 O O . ARG A 1 108 ? -19.032 -8.385 1.932 1.00 87.50 108 ARG A O 1
ATOM 809 N N . ARG A 1 109 ? -19.137 -7.168 0.045 1.00 89.19 109 ARG A N 1
ATOM 810 C CA . ARG A 1 109 ? -19.411 -8.315 -0.842 1.00 89.19 109 ARG A CA 1
ATOM 811 C C . ARG A 1 109 ? -18.220 -9.267 -0.910 1.00 89.19 109 ARG A C 1
ATOM 813 O O . ARG A 1 109 ? -18.425 -10.462 -0.745 1.00 89.19 109 ARG A O 1
ATOM 820 N N . LEU A 1 110 ? -16.993 -8.753 -1.039 1.00 87.50 110 LEU A N 1
ATOM 821 C CA . LEU A 1 110 ? -15.781 -9.584 -1.015 1.00 87.50 110 LEU A CA 1
ATOM 822 C C . LEU A 1 110 ? -15.695 -10.427 0.269 1.00 87.50 110 LEU A C 1
ATOM 824 O O . LEU A 1 110 ? -15.434 -11.629 0.209 1.00 87.50 110 LEU A O 1
ATOM 828 N N . LEU A 1 111 ? -15.951 -9.807 1.424 1.00 86.50 111 LEU A N 1
ATOM 829 C CA . LEU A 1 111 ? -15.955 -10.486 2.724 1.00 86.50 111 LEU A CA 1
ATOM 830 C C . LEU A 1 111 ? -17.082 -11.529 2.843 1.00 86.50 111 LEU A C 1
ATOM 832 O O . LEU A 1 111 ? -16.899 -12.566 3.476 1.00 86.50 111 LEU A O 1
ATOM 836 N N . GLN A 1 112 ? -18.239 -11.287 2.218 1.00 86.50 112 GLN A N 1
ATOM 837 C CA . GLN A 1 112 ? -19.358 -12.237 2.186 1.00 86.50 112 GLN A CA 1
ATOM 838 C C . GLN A 1 112 ? -19.092 -13.433 1.266 1.00 86.50 112 GLN A C 1
ATOM 840 O O . GLN A 1 112 ? -19.395 -14.568 1.637 1.00 86.50 112 GLN A O 1
ATOM 845 N N . ASP A 1 113 ? -18.510 -13.192 0.092 1.00 86.12 113 ASP A N 1
ATOM 846 C CA . ASP A 1 113 ? -18.199 -14.229 -0.894 1.00 86.12 113 ASP A CA 1
ATOM 847 C C . ASP A 1 113 ? -17.048 -15.129 -0.425 1.00 86.12 113 ASP A C 1
ATOM 849 O O . ASP A 1 113 ? -16.972 -16.310 -0.781 1.00 86.12 113 ASP A O 1
ATOM 853 N N . LYS A 1 114 ? -16.162 -14.589 0.420 1.00 84.19 114 LYS A N 1
ATOM 854 C CA . LYS A 1 114 ? -15.018 -15.298 0.988 1.00 84.19 114 LYS A CA 1
ATOM 855 C C . LYS A 1 114 ? -15.042 -15.217 2.518 1.00 84.19 114 LYS A C 1
ATOM 857 O O . LYS A 1 114 ? -14.207 -14.534 3.103 1.00 84.19 114 LYS A O 1
ATOM 862 N N . PRO A 1 115 ? -15.914 -15.989 3.195 1.00 73.88 115 PRO A N 1
ATOM 863 C CA . PRO A 1 115 ? -16.117 -15.895 4.646 1.00 73.88 115 PRO A CA 1
ATOM 864 C C . PRO A 1 115 ? -14.888 -16.290 5.482 1.00 73.88 115 PRO A C 1
ATOM 866 O O . PRO A 1 115 ? -14.863 -16.070 6.687 1.00 73.88 115 PRO A O 1
ATOM 869 N N . ALA A 1 116 ? -13.870 -16.892 4.858 1.00 77.62 116 ALA A N 1
ATOM 870 C CA . ALA A 1 116 ? -12.582 -17.165 5.490 1.00 77.62 116 ALA A CA 1
ATOM 871 C C . ALA A 1 116 ? -11.653 -15.938 5.541 1.00 77.62 116 ALA A C 1
ATOM 873 O O . ALA A 1 116 ? -10.617 -16.006 6.187 1.00 77.62 116 ALA A O 1
ATOM 874 N N . THR A 1 117 ? -11.964 -14.861 4.816 1.00 81.81 117 THR A N 1
ATOM 875 C CA . THR A 1 117 ? -11.192 -13.616 4.809 1.00 81.81 117 THR A CA 1
ATOM 876 C C . THR A 1 117 ? -11.818 -12.644 5.793 1.00 81.81 117 THR A C 1
ATOM 878 O O . THR A 1 117 ? -12.970 -12.251 5.643 1.00 81.81 117 THR A O 1
ATOM 881 N N . THR A 1 118 ? -11.049 -12.272 6.807 1.00 86.19 118 THR A N 1
ATOM 882 C CA . THR A 1 118 ? -11.434 -11.274 7.802 1.00 86.19 118 THR A CA 1
ATOM 883 C C . THR A 1 118 ? -10.968 -9.880 7.386 1.00 86.19 118 THR A C 1
ATOM 885 O O . THR A 1 118 ? -10.111 -9.710 6.517 1.00 86.19 118 THR A O 1
ATOM 888 N N . THR A 1 119 ? -11.515 -8.853 8.031 1.00 86.25 119 THR A N 1
ATOM 889 C CA . THR A 1 119 ? -11.063 -7.464 7.860 1.00 86.25 119 THR A CA 1
ATOM 890 C C . THR A 1 119 ? -9.605 -7.274 8.286 1.00 86.25 119 THR A C 1
ATOM 892 O O . THR A 1 119 ? -8.879 -6.499 7.664 1.00 86.25 119 THR A O 1
ATOM 895 N N . ARG A 1 120 ? -9.148 -8.043 9.282 1.00 89.38 120 ARG A N 1
ATOM 896 C CA . ARG A 1 120 ? -7.740 -8.116 9.678 1.00 89.38 120 ARG A CA 1
ATOM 897 C C . ARG A 1 120 ? -6.864 -8.715 8.584 1.00 89.38 120 ARG A C 1
ATOM 899 O O . ARG A 1 120 ? -5.846 -8.122 8.255 1.00 89.38 120 ARG A O 1
ATOM 906 N N . ASP A 1 121 ? -7.291 -9.816 7.964 1.00 91.06 121 ASP A N 1
ATOM 907 C CA . ASP A 1 121 ? -6.529 -10.441 6.873 1.00 91.06 121 ASP A CA 1
ATOM 908 C C . ASP A 1 121 ? -6.330 -9.479 5.695 1.00 91.06 121 ASP A C 1
ATOM 910 O O . ASP A 1 121 ? -5.281 -9.483 5.054 1.00 91.06 121 ASP A O 1
ATOM 914 N N . LEU A 1 122 ? -7.328 -8.639 5.399 1.00 91.75 122 LEU A N 1
ATOM 915 C CA . LEU A 1 122 ? -7.210 -7.608 4.366 1.00 91.75 122 LEU A CA 1
ATOM 916 C C . LEU A 1 122 ? -6.154 -6.563 4.726 1.00 91.75 122 LEU A C 1
ATOM 918 O O . LEU A 1 122 ? -5.314 -6.234 3.888 1.00 91.75 122 LEU A O 1
ATOM 922 N N . ALA A 1 123 ? -6.173 -6.069 5.966 1.00 91.88 123 ALA A N 1
ATOM 923 C CA . ALA A 1 123 ? -5.176 -5.123 6.449 1.00 91.88 123 ALA A CA 1
ATOM 924 C C . ALA A 1 123 ? -3.767 -5.740 6.460 1.00 91.88 123 ALA A C 1
ATOM 926 O O . ALA A 1 123 ? -2.824 -5.106 5.994 1.00 91.88 123 ALA A O 1
ATOM 927 N N . ASP A 1 124 ? -3.623 -6.995 6.887 1.00 92.06 124 ASP A N 1
ATOM 928 C CA . ASP A 1 124 ? -2.342 -7.710 6.896 1.00 92.06 124 ASP A CA 1
ATOM 929 C C . ASP A 1 124 ? -1.786 -7.895 5.476 1.00 92.06 124 ASP A C 1
ATOM 931 O O . ASP A 1 124 ? -0.600 -7.656 5.222 1.00 92.06 124 ASP A O 1
ATOM 935 N N . LYS A 1 125 ? -2.645 -8.260 4.514 1.00 94.31 125 LYS A N 1
ATOM 936 C CA . LYS A 1 125 ? -2.276 -8.346 3.093 1.00 94.31 125 LYS A CA 1
ATOM 937 C C . LYS A 1 125 ? -1.887 -6.986 2.522 1.00 94.31 125 LYS A C 1
ATOM 939 O O . LYS A 1 125 ? -0.887 -6.896 1.811 1.00 94.31 125 LYS A O 1
ATOM 944 N N . TRP A 1 126 ? -2.618 -5.930 2.872 1.00 95.56 126 TRP A N 1
ATOM 945 C CA . TRP A 1 126 ? -2.300 -4.559 2.476 1.00 95.56 126 TRP A CA 1
ATOM 946 C C . TRP A 1 126 ? -0.941 -4.101 3.034 1.00 95.56 126 TRP A C 1
ATOM 948 O O . TRP A 1 126 ? -0.094 -3.624 2.278 1.00 95.56 126 TRP A O 1
ATOM 958 N N . ILE A 1 127 ? -0.676 -4.334 4.327 1.00 93.44 127 ILE A N 1
ATOM 959 C CA . ILE A 1 127 ? 0.601 -4.026 4.999 1.00 93.44 127 ILE A CA 1
ATOM 960 C C . ILE A 1 127 ? 1.750 -4.780 4.320 1.00 93.44 127 ILE A C 1
ATOM 962 O O . ILE A 1 127 ? 2.809 -4.208 4.024 1.00 93.44 127 ILE A O 1
ATOM 966 N N . ARG A 1 128 ? 1.540 -6.073 4.045 1.00 94.38 128 ARG A N 1
ATOM 967 C CA . ARG A 1 128 ? 2.498 -6.917 3.328 1.00 94.38 128 ARG A CA 1
ATOM 968 C C . ARG A 1 128 ? 2.801 -6.350 1.944 1.00 94.38 128 ARG A C 1
ATOM 970 O O . ARG A 1 128 ? 3.976 -6.197 1.607 1.00 94.38 128 ARG A O 1
ATOM 977 N N . ALA A 1 129 ? 1.770 -6.028 1.168 1.00 96.19 129 ALA A N 1
ATOM 978 C CA . ALA A 1 129 ? 1.908 -5.509 -0.186 1.00 96.19 129 ALA A CA 1
ATOM 979 C C . ALA A 1 129 ? 2.654 -4.170 -0.208 1.00 96.19 129 ALA A C 1
ATOM 981 O O . ALA A 1 129 ? 3.651 -4.054 -0.921 1.00 96.19 129 ALA A O 1
ATOM 982 N N . LEU A 1 130 ? 2.253 -3.199 0.624 1.00 95.06 130 LEU A N 1
ATOM 983 C CA . LEU A 1 130 ? 2.927 -1.901 0.720 1.00 95.06 130 LEU A CA 1
ATOM 984 C C . LEU A 1 130 ? 4.411 -2.065 1.065 1.00 95.06 130 LEU A C 1
ATOM 986 O O . LEU A 1 130 ? 5.271 -1.454 0.431 1.00 95.06 130 LEU A O 1
ATOM 990 N N . THR A 1 131 ? 4.724 -2.936 2.028 1.00 92.50 131 THR A N 1
ATOM 991 C CA . THR A 1 131 ? 6.108 -3.200 2.440 1.00 92.50 131 THR A CA 1
ATOM 992 C C . THR A 1 131 ? 6.932 -3.808 1.305 1.00 92.50 131 THR A C 1
ATOM 994 O O . THR A 1 131 ? 8.050 -3.357 1.051 1.00 92.50 131 THR A O 1
ATOM 997 N N . VAL A 1 132 ? 6.400 -4.822 0.611 1.00 94.06 132 VAL A N 1
ATOM 998 C CA . VAL A 1 132 ? 7.099 -5.484 -0.502 1.00 94.06 132 VAL A CA 1
ATOM 999 C C . VAL A 1 132 ? 7.280 -4.526 -1.677 1.00 94.06 132 VAL A C 1
ATOM 1001 O O . VAL A 1 132 ? 8.357 -4.515 -2.272 1.00 94.06 132 VAL A O 1
ATOM 1004 N N . ILE A 1 133 ? 6.287 -3.688 -1.982 1.00 93.94 133 ILE A N 1
ATOM 1005 C CA . ILE A 1 133 ? 6.373 -2.655 -3.021 1.00 93.94 133 IL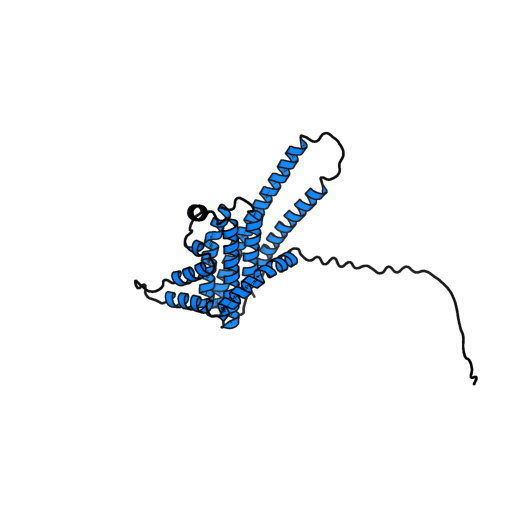E A CA 1
ATOM 1006 C C . ILE A 1 133 ? 7.456 -1.646 -2.678 1.00 93.94 133 ILE A C 1
ATOM 1008 O O . ILE A 1 133 ? 8.399 -1.499 -3.453 1.00 93.94 133 ILE A O 1
ATOM 1012 N N . ALA A 1 134 ? 7.366 -1.000 -1.513 1.00 90.94 134 ALA A N 1
ATOM 1013 C CA . ALA A 1 134 ? 8.331 0.009 -1.095 1.00 90.94 134 ALA A CA 1
ATOM 1014 C C . ALA A 1 134 ? 9.759 -0.555 -1.122 1.00 90.94 134 ALA A C 1
ATOM 1016 O O . ALA A 1 134 ? 10.636 0.008 -1.773 1.00 90.94 134 ALA A O 1
ATOM 1017 N N . ALA A 1 135 ? 9.967 -1.737 -0.533 1.00 90.38 135 ALA A N 1
ATOM 1018 C CA . ALA A 1 135 ? 11.266 -2.397 -0.536 1.00 90.38 135 ALA A CA 1
ATOM 1019 C C . ALA A 1 135 ? 11.744 -2.757 -1.953 1.00 90.38 135 ALA A C 1
ATOM 1021 O O . ALA A 1 135 ? 12.909 -2.540 -2.270 1.00 90.38 135 ALA A O 1
ATOM 1022 N N . SER A 1 136 ? 10.871 -3.275 -2.821 1.00 91.31 136 SER A N 1
ATOM 1023 C CA . SER A 1 136 ? 11.244 -3.662 -4.190 1.00 91.31 136 SER A CA 1
ATOM 1024 C C . SER A 1 136 ? 11.647 -2.457 -5.037 1.00 91.31 136 SER A C 1
ATOM 1026 O O . SER A 1 136 ? 12.615 -2.535 -5.793 1.00 91.31 136 SER A O 1
ATOM 1028 N N . ILE A 1 137 ? 10.929 -1.338 -4.902 1.00 88.56 137 ILE A N 1
ATOM 1029 C CA . ILE A 1 137 ? 11.267 -0.086 -5.581 1.00 88.56 137 ILE A CA 1
ATOM 1030 C C . ILE A 1 137 ? 12.608 0.431 -5.065 1.00 88.56 137 ILE A C 1
ATOM 1032 O O . ILE A 1 137 ? 13.506 0.670 -5.869 1.00 88.56 137 ILE A O 1
ATOM 1036 N N . THR A 1 138 ? 12.794 0.519 -3.748 1.00 85.19 138 THR A N 1
ATOM 1037 C CA . THR A 1 138 ? 14.062 0.949 -3.144 1.00 85.19 138 THR A CA 1
ATOM 1038 C C . THR A 1 138 ? 15.244 0.080 -3.589 1.00 85.19 138 THR A C 1
ATOM 1040 O O . THR A 1 138 ? 16.276 0.606 -4.001 1.00 85.19 138 THR A O 1
ATOM 1043 N N . GLU A 1 139 ? 15.099 -1.246 -3.593 1.00 86.00 139 GLU A N 1
ATOM 1044 C CA . GLU A 1 139 ? 16.143 -2.174 -4.050 1.00 86.00 139 GLU A CA 1
ATOM 1045 C C . GLU A 1 139 ? 16.447 -2.018 -5.552 1.00 86.00 139 GLU A C 1
ATOM 1047 O O . GLU A 1 139 ? 17.614 -2.015 -5.948 1.00 86.00 139 GLU A O 1
ATOM 1052 N N . LEU A 1 140 ? 15.433 -1.816 -6.406 1.00 85.56 140 LEU A N 1
ATOM 1053 C CA . LEU A 1 140 ? 15.647 -1.538 -7.833 1.00 85.56 140 LEU A CA 1
ATOM 1054 C C . LEU A 1 140 ? 16.431 -0.243 -8.065 1.00 85.56 140 LEU A C 1
ATOM 1056 O O . LEU A 1 140 ? 17.289 -0.204 -8.952 1.00 85.56 140 LEU A O 1
ATOM 1060 N N . LEU A 1 141 ? 16.158 0.796 -7.271 1.00 80.12 141 LEU A N 1
ATOM 1061 C CA . LEU A 1 141 ? 16.872 2.071 -7.345 1.00 80.12 141 LEU A CA 1
ATOM 1062 C C . LEU A 1 141 ? 18.357 1.900 -7.005 1.00 80.12 141 LEU A C 1
ATOM 1064 O O . LEU A 1 141 ? 19.207 2.438 -7.718 1.00 80.12 141 LEU A O 1
ATOM 1068 N N . PHE A 1 142 ? 18.674 1.113 -5.971 1.00 75.81 142 PHE A N 1
ATOM 1069 C CA . PHE A 1 142 ? 20.057 0.799 -5.600 1.00 75.81 142 PHE A CA 1
ATOM 1070 C C . PHE A 1 142 ? 20.774 -0.059 -6.645 1.00 75.81 142 PHE A C 1
ATOM 1072 O O . PHE A 1 142 ? 21.950 0.168 -6.926 1.00 75.81 142 PHE A O 1
ATOM 1079 N N . ALA A 1 143 ? 20.088 -1.053 -7.210 1.00 74.56 143 ALA A N 1
ATOM 1080 C CA . ALA A 1 143 ? 20.725 -2.066 -8.041 1.00 74.56 143 ALA A CA 1
ATOM 1081 C C . ALA A 1 143 ? 20.952 -1.637 -9.502 1.00 74.56 143 ALA A C 1
ATOM 1083 O O . ALA A 1 143 ? 21.911 -2.103 -10.118 1.00 74.56 143 ALA A O 1
ATOM 1084 N N . PHE A 1 144 ? 20.092 -0.787 -10.084 1.00 66.06 144 PHE A N 1
ATOM 1085 C CA . PHE A 1 144 ? 20.080 -0.557 -11.543 1.00 66.06 144 PHE A CA 1
ATOM 1086 C C . PHE A 1 144 ? 20.079 0.910 -11.989 1.00 66.06 144 PHE A C 1
ATOM 1088 O O . PHE A 1 144 ? 19.901 1.167 -13.179 1.00 66.06 144 PHE A O 1
ATOM 1095 N N . HIS A 1 145 ? 20.352 1.844 -11.073 1.00 67.12 145 HIS A N 1
ATOM 1096 C CA . HIS A 1 145 ? 20.193 3.291 -11.255 1.00 67.12 145 HIS A CA 1
ATOM 1097 C C . HIS A 1 145 ? 18.730 3.719 -11.462 1.00 67.12 145 HIS A C 1
ATOM 1099 O O . HIS A 1 145 ? 17.917 3.028 -12.076 1.00 67.12 145 HIS A O 1
ATOM 1105 N N . THR A 1 146 ? 18.382 4.896 -10.939 1.00 68.12 146 THR A N 1
ATOM 1106 C CA . THR A 1 146 ? 17.024 5.446 -11.005 1.00 68.12 146 THR A CA 1
ATOM 1107 C C . THR A 1 146 ? 16.570 5.639 -12.450 1.00 68.12 146 THR A C 1
ATOM 1109 O O . THR A 1 146 ? 17.063 6.525 -13.148 1.00 68.12 146 THR A O 1
ATOM 1112 N N . THR A 1 147 ? 15.586 4.849 -12.884 1.00 78.25 147 THR A N 1
ATOM 1113 C CA . THR A 1 147 ? 14.873 5.073 -14.148 1.00 78.25 147 THR A CA 1
ATOM 1114 C C . THR A 1 147 ? 13.498 5.683 -13.864 1.00 78.25 147 THR A C 1
ATOM 1116 O O . THR A 1 147 ? 12.863 5.294 -12.880 1.00 78.25 147 THR A O 1
ATOM 1119 N N . PRO A 1 148 ? 12.997 6.610 -14.702 1.00 81.25 148 PRO A N 1
ATOM 1120 C CA . PRO A 1 148 ? 11.652 7.164 -14.539 1.00 81.25 148 PRO A CA 1
ATOM 1121 C C . PRO A 1 148 ? 10.561 6.087 -14.463 1.00 81.25 148 PRO A C 1
ATOM 1123 O O . PRO A 1 148 ? 9.646 6.209 -13.656 1.00 81.25 148 PRO A O 1
ATOM 1126 N N . ALA A 1 149 ? 10.701 4.998 -15.227 1.00 87.00 149 ALA A N 1
ATOM 1127 C CA . ALA A 1 149 ? 9.763 3.877 -15.232 1.00 87.00 149 ALA A CA 1
ATOM 1128 C C . ALA A 1 149 ? 9.615 3.204 -13.856 1.00 87.00 149 ALA A C 1
ATOM 1130 O O . ALA A 1 149 ? 8.497 2.921 -13.436 1.00 87.00 149 ALA A O 1
ATOM 1131 N N . VAL A 1 150 ? 10.719 2.992 -13.122 1.00 87.88 150 VAL A N 1
ATOM 1132 C CA . VAL A 1 150 ? 10.677 2.403 -11.768 1.00 87.88 150 VAL A CA 1
ATOM 1133 C C . VAL A 1 150 ? 9.892 3.298 -10.815 1.00 87.88 150 VAL A C 1
ATOM 1135 O O . VAL A 1 150 ? 9.045 2.812 -10.070 1.00 87.88 150 VAL A O 1
ATOM 1138 N N . VAL A 1 151 ? 10.145 4.609 -10.854 1.00 86.19 151 VAL A N 1
ATOM 1139 C CA . VAL A 1 151 ? 9.486 5.554 -9.942 1.00 86.19 151 VAL A CA 1
ATOM 1140 C C . VAL A 1 151 ? 8.004 5.718 -10.297 1.00 86.19 151 VAL A C 1
ATOM 1142 O O . VAL A 1 151 ? 7.166 5.753 -9.402 1.00 86.19 151 VAL A O 1
ATOM 1145 N N . LEU A 1 152 ? 7.658 5.746 -11.589 1.00 88.94 152 LEU A N 1
ATOM 1146 C CA . LEU A 1 152 ? 6.267 5.799 -12.053 1.00 88.94 152 LEU A CA 1
ATOM 1147 C C . LEU A 1 152 ? 5.483 4.536 -11.685 1.00 88.94 152 LEU A C 1
ATOM 1149 O O . LEU A 1 152 ? 4.365 4.646 -11.190 1.00 88.94 152 LEU A O 1
ATOM 1153 N N . PHE A 1 153 ? 6.075 3.355 -11.873 1.00 91.25 153 PHE A N 1
ATOM 1154 C CA . PHE A 1 153 ? 5.460 2.091 -11.471 1.00 91.25 153 PHE A CA 1
ATOM 1155 C C . PHE A 1 153 ? 5.243 2.028 -9.953 1.00 91.25 153 PHE A C 1
ATOM 1157 O O . PHE A 1 153 ? 4.165 1.648 -9.494 1.00 91.25 153 PHE A O 1
ATOM 1164 N N . GLY A 1 154 ? 6.239 2.459 -9.169 1.00 91.56 154 GLY A N 1
ATOM 1165 C CA . GLY A 1 154 ? 6.125 2.566 -7.715 1.00 91.56 154 GLY A CA 1
ATOM 1166 C C . GLY A 1 154 ? 5.009 3.520 -7.287 1.00 91.56 154 GLY A C 1
ATOM 1167 O O . GLY A 1 154 ? 4.178 3.153 -6.461 1.00 91.56 154 GLY A O 1
ATOM 1168 N N . LYS A 1 155 ? 4.936 4.708 -7.901 1.00 91.75 155 LYS A N 1
ATOM 1169 C CA . LYS A 1 155 ? 3.862 5.677 -7.654 1.00 91.75 155 LYS A CA 1
ATOM 1170 C C . LYS A 1 155 ? 2.488 5.085 -7.957 1.00 91.75 155 LYS A C 1
ATOM 1172 O O . LYS A 1 155 ? 1.604 5.189 -7.112 1.00 91.75 155 LYS A O 1
ATOM 1177 N N . ALA A 1 156 ? 2.308 4.483 -9.133 1.00 93.00 156 ALA A N 1
ATOM 1178 C CA . ALA A 1 156 ? 1.033 3.883 -9.521 1.00 93.00 156 ALA A CA 1
ATOM 1179 C C . ALA A 1 156 ? 0.619 2.793 -8.521 1.00 93.00 156 ALA A C 1
ATOM 1181 O O . ALA A 1 156 ? -0.475 2.848 -7.975 1.00 93.00 156 ALA A O 1
ATOM 1182 N N . SER A 1 157 ? 1.544 1.895 -8.169 1.00 94.38 157 SER A N 1
ATOM 1183 C CA . SER A 1 157 ? 1.291 0.820 -7.200 1.00 94.38 157 SER A CA 1
ATOM 1184 C C . SER A 1 157 ? 0.875 1.339 -5.814 1.00 94.38 157 SER A C 1
ATOM 1186 O O . SER A 1 157 ? -0.013 0.775 -5.183 1.00 94.38 157 SER A O 1
ATOM 1188 N N . ILE A 1 158 ? 1.520 2.402 -5.318 1.00 94.25 158 ILE A N 1
ATOM 1189 C CA . ILE A 1 158 ? 1.195 2.996 -4.010 1.00 94.25 158 ILE A CA 1
ATOM 1190 C C . ILE A 1 158 ? -0.135 3.754 -4.061 1.00 94.25 158 ILE A C 1
ATOM 1192 O O . ILE A 1 158 ? -0.889 3.705 -3.096 1.00 94.25 158 ILE A O 1
ATOM 1196 N N . THR A 1 159 ? -0.427 4.427 -5.177 1.00 94.69 159 THR A N 1
ATOM 1197 C CA . THR A 1 159 ? -1.679 5.179 -5.358 1.00 94.69 159 THR A CA 1
ATOM 1198 C C . THR A 1 159 ? -2.880 4.242 -5.260 1.00 94.69 159 THR A C 1
ATOM 1200 O O . THR A 1 159 ? -3.725 4.446 -4.396 1.00 94.69 159 THR A O 1
ATOM 1203 N N . GLU A 1 160 ? -2.888 3.158 -6.042 1.00 94.00 160 GLU A N 1
ATOM 1204 C CA . GLU A 1 160 ? -3.977 2.171 -6.021 1.00 94.00 160 GLU A CA 1
ATOM 1205 C C . GLU A 1 160 ? -4.153 1.544 -4.629 1.00 94.00 160 GLU A C 1
ATOM 1207 O O . GLU A 1 160 ? -5.267 1.406 -4.131 1.00 94.00 160 GLU A O 1
ATOM 1212 N N . LEU A 1 161 ? -3.050 1.220 -3.937 1.00 94.50 161 LEU A N 1
ATOM 1213 C CA . LEU A 1 161 ? -3.125 0.721 -2.562 1.00 94.50 161 LEU A CA 1
ATOM 1214 C C . LEU A 1 161 ? -3.759 1.728 -1.601 1.00 94.50 161 LEU A C 1
ATOM 1216 O O . LEU A 1 161 ? -4.405 1.318 -0.639 1.00 94.50 161 LEU A O 1
ATOM 1220 N N . PHE A 1 162 ? -3.543 3.026 -1.796 1.00 94.62 162 PHE A N 1
ATOM 1221 C CA . PHE A 1 162 ? -4.030 4.046 -0.867 1.00 94.62 162 PHE A CA 1
ATOM 1222 C C . PHE A 1 162 ? -5.493 4.401 -1.109 1.00 94.62 162 PHE A C 1
ATOM 1224 O O . PHE A 1 162 ? -6.196 4.708 -0.147 1.00 94.62 162 PHE A O 1
ATOM 1231 N N . ASP A 1 163 ? -5.979 4.241 -2.338 1.00 91.56 163 ASP A N 1
ATOM 1232 C CA . ASP A 1 163 ? -7.371 4.520 -2.703 1.00 91.56 163 ASP A CA 1
ATOM 1233 C C . ASP A 1 163 ? -8.387 3.657 -1.932 1.00 91.56 163 ASP A C 1
ATOM 1235 O O . ASP A 1 163 ? -9.529 4.069 -1.727 1.00 91.56 163 ASP A O 1
ATOM 1239 N N . VAL A 1 164 ? -7.974 2.493 -1.421 1.00 92.06 164 VAL A N 1
ATOM 1240 C CA . VAL A 1 164 ? -8.844 1.599 -0.638 1.00 92.06 164 VAL A CA 1
ATOM 1241 C C . VAL A 1 164 ? -8.743 1.780 0.877 1.00 92.06 164 VAL A C 1
ATOM 1243 O O . VAL A 1 164 ? -9.513 1.158 1.607 1.00 92.06 164 VAL A O 1
ATOM 1246 N N . VAL A 1 165 ? -7.820 2.596 1.398 1.00 93.06 165 VAL A N 1
ATOM 1247 C CA . VAL A 1 165 ? -7.552 2.625 2.849 1.00 93.06 165 VAL A CA 1
ATOM 1248 C C . VAL A 1 165 ? -8.746 3.149 3.646 1.00 93.06 165 VAL A C 1
ATOM 1250 O O . VAL A 1 165 ? -9.108 2.548 4.658 1.00 93.06 165 VAL A O 1
ATOM 1253 N N . ASP A 1 166 ? -9.410 4.200 3.162 1.00 91.38 166 ASP A N 1
ATOM 1254 C CA . ASP A 1 166 ? -10.650 4.701 3.768 1.00 91.38 166 ASP A CA 1
ATOM 1255 C C . ASP A 1 166 ? -11.729 3.610 3.820 1.00 91.38 166 ASP A C 1
ATOM 1257 O O . ASP A 1 166 ? -12.414 3.445 4.830 1.00 91.38 166 ASP A O 1
ATOM 1261 N N . VAL A 1 167 ? -11.835 2.811 2.755 1.00 91.06 167 VAL A N 1
ATOM 1262 C CA . VAL A 1 167 ? -12.808 1.717 2.641 1.00 91.06 167 VAL A CA 1
ATOM 1263 C C . VAL A 1 167 ? -12.481 0.569 3.601 1.00 91.06 167 VAL A C 1
ATOM 1265 O O . VAL A 1 167 ? -13.382 0.002 4.213 1.00 91.06 167 VAL A O 1
ATOM 1268 N N . ILE A 1 168 ? -11.199 0.231 3.780 1.00 90.12 168 ILE A N 1
ATOM 1269 C CA . ILE A 1 168 ? -10.770 -0.768 4.771 1.00 90.12 168 ILE A CA 1
ATOM 1270 C C . ILE A 1 168 ? -11.158 -0.297 6.173 1.00 90.12 168 ILE A C 1
ATOM 1272 O O . ILE A 1 168 ? -11.728 -1.065 6.940 1.00 90.12 168 ILE A O 1
ATOM 1276 N N . ILE A 1 169 ? -10.894 0.969 6.500 1.00 90.62 169 ILE A N 1
ATOM 1277 C CA . ILE A 1 169 ? -11.158 1.534 7.828 1.00 90.62 169 ILE A CA 1
ATOM 1278 C C . ILE A 1 169 ? -12.647 1.512 8.177 1.00 90.62 169 ILE A C 1
ATOM 1280 O O . ILE A 1 169 ? -12.985 1.264 9.338 1.00 90.62 169 ILE A O 1
ATOM 1284 N N . THR A 1 170 ? -13.537 1.782 7.217 1.00 89.38 170 THR A N 1
ATOM 1285 C CA . THR A 1 170 ? -14.985 1.836 7.481 1.00 89.38 170 THR A CA 1
ATOM 1286 C C . THR A 1 170 ? -15.571 0.473 7.834 1.00 89.38 170 THR A C 1
ATOM 1288 O O . THR A 1 170 ? -16.564 0.415 8.557 1.00 89.38 170 THR A O 1
ATOM 1291 N N . VAL A 1 171 ? -14.947 -0.620 7.382 1.00 87.00 171 VAL A N 1
ATOM 1292 C CA . VAL A 1 171 ? -15.387 -1.988 7.693 1.00 87.00 171 VAL A CA 1
ATOM 1293 C C . VAL A 1 171 ? -14.709 -2.586 8.932 1.00 87.00 171 VAL A C 1
ATOM 1295 O O . VAL A 1 171 ? -15.060 -3.696 9.329 1.00 87.00 171 VAL A O 1
ATOM 1298 N N . LEU A 1 172 ? -13.754 -1.890 9.563 1.00 87.31 172 LEU A N 1
ATOM 1299 C CA . LEU A 1 172 ? -13.132 -2.351 10.810 1.00 87.31 172 LEU A CA 1
ATOM 1300 C C . LEU A 1 172 ? -14.107 -2.194 11.986 1.00 87.31 172 LEU A C 1
ATOM 1302 O O . LEU A 1 172 ? -14.351 -1.081 12.454 1.00 87.31 172 LEU A O 1
ATOM 1306 N N . GLU A 1 173 ? -14.627 -3.314 12.487 1.00 75.69 173 GLU A N 1
ATOM 1307 C CA . GLU A 1 173 ? -15.532 -3.350 13.646 1.00 75.69 173 GLU A CA 1
ATOM 1308 C C . GLU A 1 173 ? -14.781 -3.704 14.942 1.00 75.69 173 GLU A C 1
ATOM 1310 O O . GLU A 1 173 ? -14.824 -2.956 15.919 1.00 75.69 173 GLU A O 1
ATOM 1315 N N . GLU A 1 174 ? -14.031 -4.807 14.937 1.00 74.38 174 GLU A N 1
ATOM 1316 C CA . GLU A 1 174 ? -13.233 -5.274 16.075 1.00 74.38 174 GLU A CA 1
ATOM 1317 C C . GLU A 1 174 ? -11.747 -4.961 15.872 1.00 74.38 174 GLU A C 1
ATOM 1319 O O . GLU A 1 174 ? -11.264 -4.875 14.745 1.00 74.38 174 GLU A O 1
ATOM 1324 N N . GLU A 1 175 ? -11.013 -4.750 16.971 1.00 80.69 175 GLU A N 1
ATOM 1325 C CA . GLU A 1 175 ? -9.555 -4.512 16.960 1.00 80.69 175 GLU A CA 1
ATOM 1326 C C . GLU A 1 175 ? -9.092 -3.323 16.096 1.00 80.69 175 GLU A C 1
ATOM 1328 O O . GLU A 1 175 ? -7.897 -3.166 15.837 1.00 80.69 175 GLU A O 1
ATOM 1333 N N . LYS A 1 176 ? -10.024 -2.438 15.710 1.00 87.38 176 LYS A N 1
ATOM 1334 C CA . LYS A 1 176 ? -9.792 -1.281 14.837 1.00 87.38 176 LYS A CA 1
ATOM 1335 C C . LYS A 1 176 ? -8.557 -0.480 15.239 1.00 87.38 176 LYS A C 1
ATOM 1337 O O . LYS A 1 176 ? -7.734 -0.171 14.388 1.00 87.38 176 LYS A O 1
ATOM 1342 N N . LEU A 1 177 ? -8.393 -0.184 16.530 1.00 86.81 177 LEU A N 1
ATOM 1343 C CA . LEU A 1 177 ? -7.238 0.576 17.013 1.00 86.81 177 LEU A CA 1
ATOM 1344 C C . LEU A 1 177 ? -5.906 -0.125 16.700 1.00 86.81 177 LEU A C 1
ATOM 1346 O O . LEU A 1 177 ? -4.986 0.528 16.219 1.00 86.81 177 LEU A O 1
ATOM 1350 N N . GLN A 1 178 ? -5.804 -1.434 16.947 1.00 88.38 178 GLN A N 1
ATOM 1351 C CA . GLN A 1 178 ? -4.576 -2.194 16.698 1.00 88.38 178 GLN A CA 1
ATOM 1352 C C . GLN A 1 178 ? -4.273 -2.266 15.200 1.00 88.38 178 GLN A C 1
ATOM 1354 O O . GLN A 1 178 ? -3.158 -1.970 14.787 1.00 88.38 178 GLN A O 1
ATOM 1359 N N . ILE A 1 179 ? -5.283 -2.579 14.387 1.00 90.56 179 ILE A N 1
ATOM 1360 C CA . ILE A 1 179 ? -5.134 -2.680 12.932 1.00 90.56 179 ILE A CA 1
ATOM 1361 C C . ILE A 1 179 ? -4.700 -1.333 12.335 1.00 90.56 179 ILE A C 1
ATOM 1363 O O . ILE A 1 179 ? -3.757 -1.276 11.547 1.00 90.56 179 ILE A O 1
ATOM 1367 N N . VAL A 1 180 ? -5.330 -0.226 12.743 1.00 90.94 180 VAL A N 1
ATOM 1368 C CA . VAL A 1 180 ? -4.975 1.115 12.248 1.00 90.94 180 VAL A CA 1
ATOM 1369 C C . VAL A 1 180 ? -3.571 1.529 12.717 1.00 90.94 180 VAL A C 1
ATOM 1371 O O . VAL A 1 180 ? -2.845 2.155 11.946 1.00 90.94 180 VAL A O 1
ATOM 1374 N N . LEU A 1 181 ? -3.143 1.150 13.928 1.00 89.06 181 LEU A N 1
ATOM 1375 C CA . LEU A 1 181 ? -1.764 1.357 14.400 1.00 89.06 181 LEU A CA 1
ATOM 1376 C C . LEU A 1 181 ? -0.737 0.589 13.556 1.00 89.06 181 LEU A C 1
ATOM 1378 O O . LEU A 1 181 ? 0.310 1.146 13.208 1.00 89.06 181 LEU A O 1
ATOM 1382 N N . ASP A 1 182 ? -1.034 -0.659 13.196 1.00 89.00 182 ASP A N 1
ATOM 1383 C CA . ASP A 1 182 ? -0.164 -1.482 12.352 1.00 89.00 182 ASP A CA 1
ATOM 1384 C C . ASP A 1 182 ? -0.058 -0.885 10.935 1.00 89.00 182 ASP A C 1
ATOM 1386 O O . ASP A 1 182 ? 1.046 -0.726 10.399 1.00 89.00 182 ASP A O 1
ATOM 1390 N N . MET A 1 183 ? -1.186 -0.439 10.364 1.00 92.69 183 MET A N 1
ATOM 1391 C CA . MET A 1 183 ? -1.223 0.276 9.082 1.00 92.69 183 MET A CA 1
ATOM 1392 C C . MET A 1 183 ? -0.436 1.594 9.135 1.00 92.69 183 MET A C 1
ATOM 1394 O O . MET A 1 183 ? 0.395 1.841 8.261 1.00 92.69 183 MET A O 1
ATOM 1398 N N . PHE A 1 184 ? -0.641 2.420 10.170 1.00 90.38 184 PHE A N 1
ATOM 1399 C CA . PHE A 1 184 ? 0.086 3.683 10.366 1.00 90.38 184 PHE A CA 1
ATOM 1400 C C . PHE A 1 184 ? 1.591 3.446 10.420 1.00 90.38 184 PHE A C 1
ATOM 1402 O O . PHE A 1 184 ? 2.372 4.130 9.756 1.00 90.38 184 PHE A O 1
ATOM 1409 N N . THR A 1 185 ? 2.005 2.431 11.173 1.00 85.69 185 THR A N 1
ATOM 1410 C CA . THR A 1 185 ? 3.419 2.120 11.325 1.00 85.69 185 THR A CA 1
ATOM 1411 C C . THR A 1 185 ? 4.032 1.624 10.014 1.00 85.69 185 THR A C 1
ATOM 1413 O O . THR A 1 185 ? 5.166 1.980 9.692 1.00 85.69 185 THR A O 1
ATOM 1416 N N . CYS A 1 186 ? 3.283 0.861 9.212 1.00 89.94 186 CYS A N 1
ATOM 1417 C CA . CYS A 1 186 ? 3.709 0.454 7.873 1.00 89.94 186 CYS A CA 1
ATOM 1418 C C . CYS A 1 186 ? 3.932 1.662 6.946 1.00 89.94 186 CYS A C 1
ATOM 1420 O O . CYS A 1 186 ? 4.997 1.764 6.334 1.00 89.94 186 CYS A O 1
ATOM 1422 N N . VAL A 1 187 ? 2.984 2.607 6.903 1.00 90.00 187 VAL A N 1
ATOM 1423 C CA . VAL A 1 187 ? 3.103 3.860 6.130 1.00 90.00 187 VAL A CA 1
ATOM 1424 C C . VAL A 1 187 ? 4.321 4.666 6.578 1.00 90.00 187 VAL A C 1
ATOM 1426 O O . VAL A 1 187 ? 5.111 5.113 5.746 1.00 90.00 187 VAL A O 1
ATOM 1429 N N . TYR A 1 188 ? 4.529 4.788 7.889 1.00 85.81 188 TYR A N 1
ATOM 1430 C CA . TYR A 1 188 ? 5.686 5.479 8.450 1.00 85.81 188 TYR A CA 1
ATOM 1431 C C . TYR A 1 188 ? 7.014 4.832 8.030 1.00 85.81 188 TYR A C 1
ATOM 1433 O O . TYR A 1 188 ? 7.944 5.519 7.606 1.00 85.81 188 TYR A O 1
ATOM 1441 N N . ILE A 1 189 ? 7.109 3.501 8.090 1.00 83.56 189 ILE A N 1
ATOM 1442 C CA . ILE A 1 189 ? 8.303 2.772 7.648 1.00 83.56 189 ILE A CA 1
ATOM 1443 C C . ILE A 1 189 ? 8.525 2.945 6.141 1.00 83.56 189 ILE A C 1
ATOM 1445 O O . ILE A 1 189 ? 9.664 3.149 5.721 1.00 83.56 189 ILE A O 1
ATOM 1449 N N . ALA A 1 190 ? 7.466 2.877 5.330 1.00 85.56 190 ALA A N 1
ATOM 1450 C CA . ALA A 1 190 ? 7.552 3.095 3.889 1.00 85.56 190 ALA A CA 1
ATOM 1451 C C . ALA A 1 190 ? 8.052 4.512 3.566 1.00 85.56 190 ALA A C 1
ATOM 1453 O O . ALA A 1 190 ? 8.944 4.650 2.734 1.00 85.56 190 ALA A O 1
ATOM 1454 N N . SER A 1 191 ? 7.584 5.540 4.285 1.00 84.31 191 SER A N 1
ATOM 1455 C CA . SER A 1 191 ? 8.100 6.914 4.173 1.00 84.31 191 SER A CA 1
ATOM 1456 C C . SER A 1 191 ? 9.614 6.973 4.345 1.00 84.31 191 SER A C 1
ATOM 1458 O O . SER A 1 191 ? 10.296 7.597 3.537 1.00 84.31 191 SER A O 1
ATOM 1460 N N . HIS A 1 192 ? 10.156 6.249 5.329 1.00 78.88 192 HIS A N 1
ATOM 1461 C CA . HIS A 1 192 ? 11.602 6.186 5.557 1.00 78.88 192 HIS A CA 1
ATOM 1462 C C . HIS A 1 192 ? 12.390 5.474 4.453 1.00 78.88 192 HIS A C 1
ATOM 1464 O O . HIS A 1 192 ? 13.586 5.714 4.295 1.00 78.88 192 HIS A O 1
ATOM 1470 N N . MET A 1 193 ? 11.749 4.596 3.675 1.00 79.56 193 MET A N 1
ATOM 1471 C CA . MET A 1 193 ? 12.387 3.955 2.517 1.00 79.56 193 MET A CA 1
ATOM 1472 C C . MET A 1 193 ? 12.513 4.893 1.312 1.00 79.56 193 MET A C 1
ATOM 1474 O O . MET A 1 193 ? 13.294 4.597 0.406 1.00 79.56 193 MET A O 1
ATOM 1478 N N . PHE A 1 194 ? 11.756 5.995 1.306 1.00 75.56 194 PHE A N 1
ATOM 1479 C CA . PHE A 1 194 ? 11.721 6.995 0.238 1.00 75.56 194 PHE A CA 1
ATOM 1480 C C . PHE A 1 194 ? 12.376 8.336 0.623 1.00 75.56 194 PHE A C 1
ATOM 1482 O O . PHE A 1 194 ? 12.454 9.231 -0.220 1.00 75.56 194 PHE A O 1
ATOM 1489 N N . THR A 1 195 ? 12.886 8.468 1.853 1.00 70.88 195 THR A N 1
ATOM 1490 C CA . THR A 1 195 ? 13.694 9.605 2.344 1.00 70.88 195 THR A CA 1
ATOM 1491 C C . THR A 1 195 ? 14.881 9.876 1.404 1.00 70.88 195 THR A C 1
ATOM 1493 O O . THR A 1 195 ? 15.441 8.927 0.846 1.00 70.88 195 THR A O 1
ATOM 1496 N N . PRO A 1 196 ? 15.252 11.150 1.153 1.00 55.91 196 PRO A N 1
ATOM 1497 C CA . PRO A 1 196 ? 15.801 11.557 -0.134 1.00 55.91 196 PRO A CA 1
ATOM 1498 C C . PRO A 1 196 ? 17.097 10.848 -0.529 1.00 55.91 196 PRO A C 1
ATOM 1500 O O . PRO A 1 196 ? 18.145 10.953 0.109 1.00 55.91 196 PRO A O 1
ATOM 1503 N N . PHE A 1 197 ? 17.012 10.186 -1.678 1.00 61.28 197 PHE A N 1
ATOM 1504 C CA . PHE A 1 197 ? 18.142 9.769 -2.489 1.00 61.28 197 PHE A CA 1
ATOM 1505 C C . PHE A 1 197 ? 18.632 10.949 -3.334 1.00 61.28 197 PHE A C 1
ATOM 1507 O O . PHE A 1 197 ? 17.829 11.749 -3.807 1.00 61.28 197 PHE A O 1
ATOM 1514 N N . VAL A 1 198 ? 19.936 11.025 -3.624 1.00 58.69 198 VAL A N 1
ATOM 1515 C CA . VAL A 1 198 ? 20.421 11.896 -4.707 1.00 58.69 198 VAL A CA 1
ATOM 1516 C C . VAL A 1 198 ? 19.928 11.306 -6.030 1.00 58.69 198 VAL A C 1
ATOM 1518 O O . VAL A 1 198 ? 20.522 10.370 -6.565 1.00 58.69 198 VAL A O 1
ATOM 1521 N N . VAL A 1 199 ? 18.810 11.821 -6.540 1.00 65.06 199 VAL A N 1
ATOM 1522 C CA . VAL A 1 199 ? 18.181 11.372 -7.790 1.00 65.06 199 VAL A CA 1
ATOM 1523 C C . VAL A 1 199 ? 18.106 12.501 -8.809 1.00 65.06 199 VAL A C 1
ATOM 1525 O O . VAL A 1 199 ? 18.300 13.675 -8.500 1.00 65.06 199 VAL A O 1
ATOM 1528 N N . SER A 1 200 ? 17.835 12.145 -10.066 1.00 71.25 200 SER A N 1
ATOM 1529 C CA . SER A 1 200 ? 17.585 13.144 -11.108 1.00 71.25 200 SER A CA 1
ATOM 1530 C C . SER A 1 200 ? 16.406 14.064 -10.730 1.00 71.25 200 SER A C 1
ATOM 1532 O O . SER A 1 200 ? 15.466 13.590 -10.089 1.00 71.25 200 SER A O 1
ATOM 1534 N N . PRO A 1 201 ? 16.376 15.335 -11.178 1.00 75.19 201 PRO A N 1
ATOM 1535 C CA . PRO A 1 201 ? 15.280 16.261 -10.865 1.00 75.19 201 PRO A CA 1
ATOM 1536 C C . PRO A 1 201 ? 13.886 15.739 -11.249 1.00 75.19 201 PRO A C 1
ATOM 1538 O O . PRO A 1 201 ? 12.913 15.970 -10.537 1.00 75.19 201 PRO A O 1
ATOM 1541 N N . GLN A 1 202 ? 13.787 14.994 -12.356 1.00 73.06 202 GLN A N 1
ATOM 1542 C CA . GLN A 1 202 ? 12.529 14.382 -12.791 1.00 73.06 202 GLN A CA 1
ATOM 1543 C C . GLN A 1 202 ? 12.063 13.294 -11.817 1.00 73.06 202 GLN A C 1
ATOM 1545 O O . GLN A 1 202 ? 10.894 13.259 -11.444 1.00 73.06 202 GLN A O 1
ATOM 1550 N N . ALA A 1 203 ? 12.975 12.423 -11.380 1.00 73.75 203 ALA A N 1
ATOM 1551 C CA . ALA A 1 203 ? 12.662 11.411 -10.379 1.00 73.75 203 ALA A CA 1
ATOM 1552 C C . ALA A 1 203 ? 12.326 12.053 -9.024 1.00 73.75 203 ALA A C 1
ATOM 1554 O O . ALA A 1 203 ? 11.403 11.595 -8.360 1.00 73.75 203 ALA A O 1
ATOM 1555 N N . GLN A 1 204 ? 13.011 13.143 -8.655 1.00 80.94 204 GLN A N 1
ATOM 1556 C CA . GLN A 1 204 ? 12.763 13.876 -7.412 1.00 80.94 204 GLN A CA 1
ATOM 1557 C C . GLN A 1 204 ? 11.318 14.376 -7.313 1.00 80.94 204 GLN A C 1
ATOM 1559 O O . GLN A 1 204 ? 10.700 14.221 -6.266 1.00 80.94 204 GLN A O 1
ATOM 1564 N N . SER A 1 205 ? 10.755 14.926 -8.397 1.00 82.88 205 SER A N 1
ATOM 1565 C CA . SER A 1 205 ? 9.349 15.362 -8.413 1.00 82.88 205 SER A CA 1
ATOM 1566 C C . SER A 1 205 ? 8.397 14.212 -8.077 1.00 82.88 205 SER A C 1
ATOM 1568 O O . SER A 1 205 ? 7.504 14.372 -7.254 1.00 82.88 205 SER A O 1
ATOM 1570 N N . ILE A 1 206 ? 8.622 13.033 -8.662 1.00 83.19 206 ILE A N 1
ATOM 1571 C CA . ILE A 1 206 ? 7.761 11.865 -8.442 1.00 83.19 206 ILE A CA 1
ATOM 1572 C C . ILE A 1 206 ? 7.953 11.306 -7.022 1.00 83.19 206 ILE A C 1
ATOM 1574 O O . ILE A 1 206 ? 6.979 10.904 -6.394 1.00 83.19 206 ILE A O 1
ATOM 1578 N N . PHE A 1 207 ? 9.173 11.324 -6.469 1.00 81.81 207 PHE A N 1
ATOM 1579 C CA . PHE A 1 207 ? 9.389 10.959 -5.062 1.00 81.81 207 PHE A CA 1
ATOM 1580 C C . PHE A 1 207 ? 8.703 11.917 -4.100 1.00 81.81 207 PHE A C 1
ATOM 1582 O O . PHE A 1 207 ? 8.133 11.459 -3.118 1.00 81.81 207 PHE A O 1
ATOM 1589 N N . ASN A 1 208 ? 8.705 13.218 -4.391 1.00 85.06 208 ASN A N 1
ATOM 1590 C CA . ASN A 1 208 ? 7.966 14.184 -3.585 1.00 85.06 208 ASN A CA 1
ATOM 1591 C C . ASN A 1 208 ? 6.457 13.897 -3.633 1.00 85.06 208 ASN A C 1
ATOM 1593 O O . ASN A 1 208 ? 5.784 14.009 -2.615 1.00 85.06 208 ASN A O 1
ATOM 1597 N N . GLU A 1 209 ? 5.925 13.476 -4.785 1.00 88.50 209 GLU A N 1
ATOM 1598 C CA . GLU A 1 209 ? 4.526 13.046 -4.900 1.00 88.50 209 GLU A CA 1
ATOM 1599 C C . GLU A 1 209 ? 4.241 11.770 -4.092 1.00 88.50 209 GLU A C 1
ATOM 1601 O O . GLU A 1 209 ? 3.249 11.728 -3.369 1.00 88.50 209 GLU A O 1
ATOM 1606 N N . ILE A 1 210 ? 5.115 10.756 -4.149 1.00 87.94 210 ILE A N 1
ATOM 1607 C CA . ILE A 1 210 ? 5.009 9.547 -3.309 1.00 87.94 210 ILE A CA 1
ATOM 1608 C C . ILE A 1 210 ? 5.087 9.916 -1.820 1.00 87.94 210 ILE A C 1
ATOM 1610 O O . ILE A 1 210 ? 4.291 9.426 -1.022 1.00 87.94 210 ILE A O 1
ATOM 1614 N N . GLY A 1 211 ? 6.008 10.807 -1.449 1.00 86.81 211 GLY A N 1
ATOM 1615 C CA . GLY A 1 211 ? 6.135 11.343 -0.095 1.00 86.81 211 GLY A CA 1
ATOM 1616 C C . GLY A 1 211 ? 4.852 12.033 0.363 1.00 86.81 211 GLY A C 1
ATOM 1617 O O . GLY A 1 211 ? 4.364 11.738 1.447 1.00 86.81 211 GLY A O 1
ATOM 1618 N N . GLY A 1 212 ? 4.242 12.855 -0.494 1.00 88.12 212 GLY A N 1
ATOM 1619 C CA . GLY A 1 212 ? 2.951 13.489 -0.219 1.00 88.12 212 GLY A CA 1
ATOM 1620 C C . GLY A 1 212 ? 1.795 12.492 -0.065 1.00 88.12 212 GLY A C 1
ATOM 1621 O O . GLY A 1 212 ? 0.930 12.694 0.786 1.00 88.12 212 GLY A O 1
ATOM 1622 N N . LEU A 1 213 ? 1.780 11.393 -0.836 1.00 91.06 213 LEU A N 1
ATOM 1623 C CA . LEU A 1 213 ? 0.813 10.299 -0.650 1.00 91.06 213 LEU A CA 1
ATOM 1624 C C . LEU A 1 213 ? 0.989 9.635 0.723 1.00 91.06 213 LEU A C 1
ATOM 1626 O O . LEU A 1 213 ? 0.010 9.450 1.444 1.00 91.06 213 LEU A O 1
ATOM 1630 N N . LEU A 1 214 ? 2.230 9.310 1.099 1.00 89.94 214 LEU A N 1
ATOM 1631 C CA . LEU A 1 214 ? 2.574 8.698 2.388 1.00 89.94 214 LEU A CA 1
ATOM 1632 C C . LEU A 1 214 ? 2.245 9.620 3.565 1.00 89.94 214 LEU A C 1
ATOM 1634 O O . LEU A 1 214 ? 1.672 9.163 4.551 1.00 89.94 214 LEU A O 1
ATOM 1638 N N . GLU A 1 215 ? 2.538 10.913 3.447 1.00 89.25 215 GLU A N 1
ATOM 1639 C CA . GLU A 1 215 ? 2.212 11.922 4.455 1.00 89.25 215 GLU A CA 1
ATOM 1640 C C . GLU A 1 215 ? 0.697 12.052 4.638 1.00 89.25 215 GLU A C 1
ATOM 1642 O O . GLU A 1 215 ? 0.195 11.937 5.756 1.00 89.25 215 GLU A O 1
ATOM 1647 N N . ARG A 1 216 ? -0.055 12.220 3.541 1.00 92.56 216 ARG A N 1
ATOM 1648 C CA . ARG A 1 216 ? -1.522 12.293 3.586 1.00 92.56 216 ARG A CA 1
ATOM 1649 C C . ARG A 1 216 ? -2.114 11.055 4.256 1.00 92.56 216 ARG A C 1
ATOM 1651 O O . ARG A 1 216 ? -2.995 11.182 5.105 1.00 92.56 216 ARG A O 1
ATOM 1658 N N . GLN A 1 217 ? -1.621 9.876 3.888 1.00 92.81 217 GLN A N 1
ATOM 1659 C CA . GLN A 1 217 ? -2.118 8.617 4.422 1.00 92.81 217 GLN A CA 1
ATOM 1660 C C . GLN A 1 217 ? -1.757 8.429 5.901 1.00 92.81 217 GLN A C 1
ATOM 1662 O O . GLN A 1 217 ? -2.583 7.974 6.693 1.00 92.81 217 GLN A O 1
ATOM 1667 N N . GLY A 1 218 ? -0.544 8.820 6.297 1.00 89.12 218 GLY A N 1
ATOM 1668 C CA . GLY A 1 218 ? -0.105 8.814 7.690 1.00 89.12 218 GLY A CA 1
ATOM 1669 C C . GLY A 1 218 ? -0.939 9.753 8.562 1.00 89.12 218 GLY A C 1
ATOM 1670 O O . GLY A 1 218 ? -1.340 9.367 9.660 1.00 89.12 218 GLY A O 1
ATOM 1671 N N . ASN A 1 219 ? -1.269 10.943 8.052 1.00 89.56 219 ASN A N 1
ATOM 1672 C CA . ASN A 1 219 ? -2.128 11.917 8.730 1.00 89.56 219 ASN A CA 1
ATOM 1673 C C . ASN A 1 219 ? -3.526 11.364 8.992 1.00 89.56 219 ASN A C 1
ATOM 1675 O O . ASN A 1 219 ? -3.975 11.366 10.137 1.00 89.56 219 ASN A O 1
ATOM 1679 N N . LEU A 1 220 ? -4.168 10.816 7.959 1.00 93.69 220 LEU A N 1
ATOM 1680 C CA . LEU A 1 220 ? -5.481 10.189 8.080 1.00 93.69 220 LEU A CA 1
ATOM 1681 C C . LEU A 1 220 ? -5.482 9.087 9.153 1.00 93.69 220 LEU A C 1
ATOM 1683 O O . LEU A 1 220 ? -6.322 9.083 10.053 1.00 93.69 220 LEU A O 1
ATOM 1687 N N . LEU A 1 221 ? -4.519 8.163 9.088 1.00 91.75 221 LEU A N 1
ATOM 1688 C CA . LEU A 1 221 ? -4.423 7.060 10.047 1.00 91.75 221 LEU A CA 1
ATOM 1689 C C . LEU A 1 221 ? -4.169 7.576 11.474 1.00 91.75 221 LEU A C 1
ATOM 1691 O O . LEU A 1 221 ? -4.780 7.081 12.419 1.00 91.75 221 LEU A O 1
ATOM 1695 N N . SER A 1 222 ? -3.334 8.608 11.637 1.00 89.62 222 SER A N 1
ATOM 1696 C CA . SER A 1 222 ? -3.089 9.252 12.934 1.00 89.62 222 SER A CA 1
ATOM 1697 C C . SER A 1 222 ? -4.348 9.901 13.516 1.00 89.62 222 SER A C 1
ATOM 1699 O O . SER A 1 222 ? -4.581 9.801 14.722 1.00 89.62 222 SER A O 1
ATOM 1701 N N . GLU A 1 223 ? -5.163 10.563 12.693 1.00 91.88 223 GLU A N 1
ATOM 1702 C CA . GLU A 1 223 ? -6.436 11.155 13.126 1.00 91.88 223 GLU A CA 1
ATOM 1703 C C . GLU A 1 223 ? -7.416 10.076 13.601 1.00 91.88 223 GLU A C 1
ATOM 1705 O O . GLU A 1 223 ? -8.051 10.221 14.649 1.00 91.88 223 GLU A O 1
ATOM 1710 N N . ILE A 1 224 ? -7.488 8.952 12.886 1.00 91.38 224 ILE A N 1
ATOM 1711 C CA . ILE A 1 224 ? -8.349 7.821 13.251 1.00 91.38 224 ILE A CA 1
ATOM 1712 C C . ILE A 1 224 ? -7.877 7.157 14.546 1.00 91.38 224 ILE A C 1
ATOM 1714 O O . ILE A 1 224 ? -8.712 6.819 15.389 1.00 91.38 224 ILE A O 1
ATOM 1718 N N . ILE A 1 225 ? -6.563 6.994 14.740 1.00 88.00 225 ILE A N 1
ATOM 1719 C CA . ILE A 1 225 ? -5.983 6.496 15.999 1.00 88.00 225 ILE A CA 1
ATOM 1720 C C . ILE A 1 225 ? -6.402 7.406 17.150 1.00 88.00 225 ILE A C 1
ATOM 1722 O O . ILE A 1 225 ? -6.945 6.919 18.143 1.00 88.00 225 ILE A O 1
ATOM 1726 N N . ALA A 1 226 ? -6.209 8.721 17.002 1.00 85.12 226 ALA A N 1
ATOM 1727 C CA . ALA A 1 226 ? -6.588 9.689 18.022 1.00 85.12 226 ALA A CA 1
ATOM 1728 C C . ALA A 1 226 ? -8.089 9.604 18.337 1.00 85.12 226 ALA A C 1
ATOM 1730 O O . ALA A 1 226 ? -8.448 9.425 19.498 1.00 85.12 226 ALA A O 1
ATOM 1731 N N . SER A 1 227 ? -8.959 9.626 17.320 1.00 89.56 227 SER A N 1
ATOM 1732 C CA . SER A 1 227 ? -10.415 9.515 17.502 1.00 89.56 227 SER A CA 1
ATOM 1733 C C . SER A 1 227 ? -10.818 8.222 18.216 1.00 89.56 227 SER A C 1
ATOM 1735 O O . SER A 1 227 ? -11.585 8.250 19.176 1.00 89.56 227 SER A O 1
ATOM 1737 N N . THR A 1 228 ? -10.258 7.086 17.801 1.00 85.88 228 THR A N 1
ATOM 1738 C CA . THR A 1 228 ? -10.571 5.779 18.398 1.00 85.88 228 THR A CA 1
ATOM 1739 C C . THR A 1 228 ? -10.093 5.711 19.855 1.00 85.88 228 THR A C 1
ATOM 1741 O O . THR A 1 228 ? -10.781 5.178 20.724 1.00 85.88 228 THR A O 1
ATOM 1744 N N . MET A 1 229 ? -8.931 6.292 20.166 1.00 82.69 229 MET A N 1
ATOM 1745 C CA . MET A 1 229 ? -8.424 6.377 21.538 1.00 82.69 229 MET A CA 1
ATOM 1746 C C . MET A 1 229 ? -9.274 7.294 22.426 1.00 82.69 229 MET A C 1
ATOM 1748 O O . MET A 1 229 ? -9.470 6.985 23.605 1.00 82.69 229 MET A O 1
ATOM 1752 N N . GLU A 1 230 ? -9.793 8.399 21.882 1.00 83.69 230 GLU A N 1
ATOM 1753 C CA . GLU A 1 230 ? -10.760 9.257 22.573 1.00 83.69 230 GLU A CA 1
ATOM 1754 C C . GLU A 1 230 ? -12.035 8.477 22.916 1.00 83.69 230 GLU A C 1
ATOM 1756 O O . GLU A 1 230 ? -12.462 8.485 24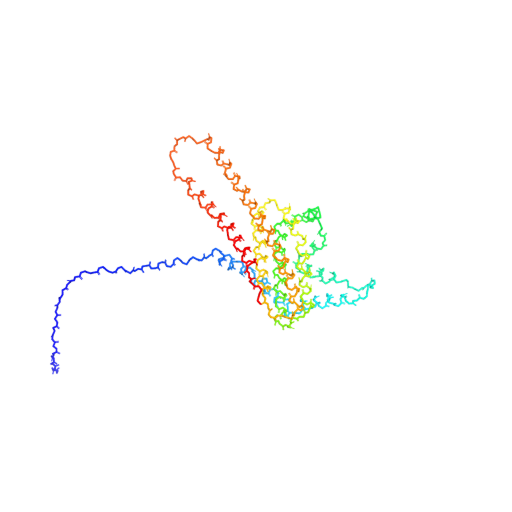.072 1.00 83.69 230 GLU A O 1
ATOM 1761 N N . GLU A 1 231 ? -12.599 7.744 21.953 1.00 83.88 231 GLU A N 1
ATOM 1762 C CA . GLU A 1 231 ? -13.783 6.900 22.148 1.00 83.88 231 GLU A CA 1
ATOM 1763 C C . GLU A 1 231 ? -13.568 5.877 23.270 1.00 83.88 231 GLU A C 1
ATOM 1765 O O . GLU A 1 231 ? -14.343 5.858 24.233 1.00 83.88 231 GLU A O 1
ATOM 1770 N N . VAL A 1 232 ? -12.472 5.108 23.220 1.00 78.94 232 VAL A N 1
ATOM 1771 C CA . VAL A 1 232 ? -12.100 4.142 24.272 1.00 78.94 232 VAL A CA 1
ATOM 1772 C C . VAL A 1 232 ? -11.985 4.828 25.632 1.00 78.94 232 VAL A C 1
ATOM 1774 O O . VAL A 1 232 ? -12.489 4.317 26.636 1.00 78.94 232 VAL A O 1
ATOM 1777 N N . ARG A 1 233 ? -11.379 6.022 25.690 1.00 77.44 233 ARG A N 1
ATOM 1778 C CA . ARG A 1 233 ? -11.288 6.783 26.940 1.00 77.44 233 ARG A CA 1
ATOM 1779 C C . ARG A 1 233 ? -12.663 7.175 27.465 1.00 77.44 233 ARG A C 1
ATOM 1781 O O . ARG A 1 233 ? -12.893 7.063 28.666 1.00 77.44 233 ARG A O 1
ATOM 1788 N N . THR A 1 234 ? -13.577 7.622 26.603 1.00 80.88 234 THR A N 1
ATOM 1789 C CA . THR A 1 234 ? -14.931 7.989 27.040 1.00 80.88 234 THR A CA 1
ATOM 1790 C C . THR A 1 234 ? -15.710 6.797 27.590 1.00 80.88 234 THR A C 1
ATOM 1792 O O . THR A 1 234 ? -16.425 6.963 28.578 1.00 80.88 234 THR A O 1
ATOM 1795 N N . VAL A 1 235 ? -15.552 5.604 27.004 1.00 75.50 235 VAL A N 1
ATOM 1796 C CA . VAL A 1 235 ? -16.180 4.367 27.495 1.00 75.50 235 VAL A CA 1
ATOM 1797 C C . VAL A 1 235 ? -15.642 4.014 28.880 1.00 75.50 235 VAL A C 1
ATOM 1799 O O . VAL A 1 235 ? -16.428 3.874 29.811 1.00 75.50 235 VAL A O 1
ATOM 1802 N N . LEU A 1 236 ? -14.317 3.993 29.055 1.00 74.06 236 LEU A N 1
ATOM 1803 C CA . LEU A 1 236 ? -13.687 3.679 30.342 1.00 74.06 236 LEU A CA 1
ATOM 1804 C C . LEU A 1 236 ? -14.088 4.654 31.459 1.00 74.06 236 LEU A C 1
ATOM 1806 O O . LEU A 1 236 ? -14.300 4.243 32.598 1.00 74.06 236 LEU A O 1
ATOM 1810 N N . VAL A 1 237 ? -14.203 5.949 31.148 1.00 74.38 237 VAL A N 1
ATOM 1811 C CA . VAL A 1 237 ? -14.652 6.960 32.121 1.00 74.38 237 VAL A CA 1
ATOM 1812 C C . VAL A 1 237 ? -16.121 6.740 32.500 1.00 74.38 237 VAL A C 1
ATOM 1814 O O . VAL A 1 237 ? -16.449 6.747 33.684 1.00 74.38 237 VAL A O 1
ATOM 1817 N N . LYS A 1 238 ? -16.998 6.474 31.522 1.00 63.81 238 LYS A N 1
ATOM 1818 C CA . LYS A 1 238 ? -18.431 6.230 31.764 1.00 63.81 238 LYS A CA 1
ATOM 1819 C C . LYS A 1 238 ? -18.701 4.924 32.516 1.00 63.81 238 LYS A C 1
ATOM 1821 O O . LYS A 1 238 ? -19.575 4.895 33.379 1.00 63.81 238 LYS A O 1
ATOM 1826 N N . GLU A 1 239 ? -17.965 3.855 32.223 1.00 57.78 239 GLU A N 1
ATOM 1827 C CA . GLU A 1 239 ? -18.077 2.588 32.955 1.00 57.78 239 GLU A CA 1
ATOM 1828 C C . GLU A 1 239 ? -17.634 2.740 34.413 1.00 57.78 239 GLU A C 1
ATOM 1830 O O . GLU A 1 239 ? -18.282 2.209 35.316 1.00 57.78 239 GLU A O 1
ATOM 1835 N N . HIS A 1 240 ? -16.593 3.535 34.674 1.00 51.81 240 HIS A N 1
ATOM 1836 C CA . HIS A 1 240 ? -16.184 3.854 36.039 1.00 51.81 240 HIS A CA 1
ATOM 1837 C C . HIS A 1 240 ? -17.254 4.637 36.811 1.00 51.81 240 HIS A C 1
ATOM 1839 O O . HIS A 1 240 ? -17.523 4.295 37.962 1.00 51.81 240 HIS A O 1
ATOM 1845 N N . ASP A 1 241 ? -17.910 5.620 36.190 1.00 52.06 241 ASP A N 1
ATOM 1846 C CA . ASP A 1 241 ? -19.007 6.368 36.824 1.00 52.06 241 ASP A CA 1
ATOM 1847 C C . ASP A 1 241 ? -20.241 5.484 37.094 1.00 52.06 241 ASP A C 1
ATOM 1849 O O . ASP A 1 241 ? -20.955 5.696 38.076 1.00 52.06 241 ASP A O 1
ATOM 1853 N N . SER A 1 242 ? -20.459 4.443 36.282 1.00 46.59 242 SER A N 1
ATOM 1854 C CA . SER A 1 242 ? -21.506 3.436 36.505 1.00 46.59 242 SER A CA 1
ATOM 1855 C C . SER A 1 242 ? -21.199 2.515 37.693 1.00 46.59 242 SER A C 1
ATOM 1857 O O . SER A 1 242 ? -22.109 2.161 38.440 1.00 46.59 242 SER A O 1
ATOM 1859 N N . TRP A 1 243 ? -19.933 2.142 37.909 1.00 44.31 243 TRP A N 1
ATOM 1860 C CA . TRP A 1 243 ? -19.513 1.318 39.055 1.00 44.31 243 TRP A CA 1
ATOM 1861 C C . TRP A 1 243 ? -19.435 2.096 40.374 1.00 44.31 243 TRP A C 1
ATOM 1863 O O . TRP A 1 243 ? -19.513 1.502 41.449 1.00 44.31 243 TRP A O 1
ATOM 1873 N N . VAL A 1 244 ? -19.334 3.428 40.329 1.00 43.66 244 VAL A N 1
ATOM 1874 C CA . VAL A 1 244 ? -19.370 4.281 41.533 1.00 43.66 244 VAL A CA 1
ATOM 1875 C C . VAL A 1 244 ? -20.734 4.225 42.244 1.00 43.66 244 VAL A C 1
ATOM 1877 O O . VAL A 1 244 ? -20.816 4.551 43.429 1.00 43.66 244 VAL A O 1
ATOM 1880 N N . ILE A 1 245 ? -21.792 3.749 41.579 1.00 50.12 245 ILE A N 1
ATOM 1881 C CA . ILE A 1 245 ? -23.137 3.635 42.165 1.00 50.12 245 ILE A CA 1
ATOM 1882 C C . ILE A 1 245 ? -23.293 2.370 43.044 1.00 50.12 245 ILE A C 1
ATOM 1884 O O . ILE A 1 245 ? -24.170 2.348 43.906 1.00 50.12 245 ILE A O 1
ATOM 1888 N N . GLU A 1 246 ? -22.415 1.360 42.934 1.00 44.38 246 GLU A N 1
ATOM 1889 C CA . GLU A 1 246 ? -22.596 0.053 43.604 1.00 44.38 246 GLU A CA 1
ATOM 1890 C C . GLU A 1 246 ? -21.452 -0.418 44.528 1.00 44.38 246 GLU A C 1
ATOM 1892 O O . GLU A 1 246 ? -21.416 -1.589 44.896 1.00 44.38 246 GLU A O 1
ATOM 1897 N N . ILE A 1 247 ? -20.540 0.446 44.996 1.00 42.84 247 ILE A N 1
ATOM 1898 C CA . ILE A 1 247 ? -19.545 0.023 46.008 1.00 42.84 247 ILE A CA 1
ATOM 1899 C C . ILE A 1 247 ? -20.047 0.333 47.434 1.00 42.84 247 ILE A C 1
ATOM 1901 O O . ILE A 1 247 ? -20.066 1.504 47.835 1.00 42.84 247 ILE A O 1
ATOM 1905 N N . PRO A 1 248 ? -20.384 -0.676 48.272 1.00 45.00 248 PRO A N 1
ATOM 1906 C CA . PRO A 1 248 ? -20.543 -0.464 49.704 1.00 45.00 248 PRO A CA 1
ATOM 1907 C C . PRO A 1 248 ? -19.179 -0.087 50.287 1.00 45.00 248 PRO A C 1
ATOM 1909 O O . PRO A 1 248 ? -18.187 -0.774 50.058 1.00 45.00 248 PRO A O 1
ATOM 1912 N N . ARG A 1 249 ? -19.130 1.010 51.052 1.00 49.62 249 ARG A N 1
ATOM 1913 C CA . ARG A 1 249 ? -17.941 1.498 51.773 1.00 49.62 249 ARG A CA 1
ATOM 1914 C C . ARG A 1 249 ? -17.180 0.357 52.472 1.00 49.62 249 ARG A C 1
ATOM 1916 O O . ARG A 1 249 ? -17.538 -0.037 53.578 1.00 49.62 249 ARG A O 1
ATOM 1923 N N . GLY A 1 250 ? -16.089 -0.099 51.866 1.00 44.47 250 GLY A N 1
ATOM 1924 C CA . GLY A 1 250 ? -15.131 -1.031 52.454 1.00 44.47 250 GLY A CA 1
ATOM 1925 C C . GLY A 1 250 ? -13.777 -0.854 51.776 1.00 44.47 250 GLY A C 1
ATOM 1926 O O . GLY A 1 250 ? -13.674 -1.003 50.566 1.00 44.47 250 GLY A O 1
ATOM 1927 N N . GLY A 1 251 ? -12.771 -0.431 52.544 1.00 56.19 251 GLY A N 1
ATOM 1928 C CA . GLY A 1 251 ? -11.477 0.043 52.048 1.00 56.19 251 GLY A CA 1
ATOM 1929 C C . GLY A 1 251 ? -10.702 -0.960 51.189 1.00 56.19 251 GLY A C 1
ATOM 1930 O O . GLY A 1 251 ? -10.612 -2.138 51.516 1.00 56.19 251 GLY A O 1
ATOM 1931 N N . GLY A 1 252 ? -10.091 -0.451 50.119 1.00 42.94 252 GLY A N 1
ATOM 1932 C CA . GLY A 1 252 ? -9.209 -1.204 49.230 1.00 42.94 252 GLY A CA 1
ATOM 1933 C C . GLY A 1 252 ? -8.556 -0.285 48.201 1.00 42.94 252 GLY A C 1
ATOM 1934 O O . GLY A 1 252 ? -9.112 0.003 47.146 1.00 42.94 252 GLY A O 1
ATOM 1935 N N . GLU A 1 253 ? -7.382 0.224 48.547 1.00 51.22 253 GLU A N 1
ATOM 1936 C CA . GLU A 1 253 ? -6.547 1.146 47.779 1.00 51.22 253 GLU A CA 1
ATOM 1937 C C . GLU A 1 253 ? -5.892 0.433 46.579 1.00 51.22 253 GLU A C 1
ATOM 1939 O O . GLU A 1 253 ? -4.738 0.031 46.648 1.00 51.22 253 GLU A O 1
ATOM 1944 N N . VAL A 1 254 ? -6.634 0.219 45.481 1.00 51.97 254 VAL A N 1
ATOM 1945 C CA . VAL A 1 254 ? -6.068 -0.366 44.236 1.00 51.97 254 VAL A CA 1
ATOM 1946 C C . VAL A 1 254 ? -6.485 0.377 42.947 1.00 51.97 254 VAL A C 1
ATOM 1948 O O . VAL A 1 254 ? -5.822 0.258 41.926 1.00 51.97 254 VAL A O 1
ATOM 1951 N N . HIS A 1 255 ? -7.490 1.258 42.961 1.00 51.28 255 HIS A N 1
ATOM 1952 C CA . HIS A 1 255 ? -8.077 1.777 41.708 1.00 51.28 255 HIS A CA 1
ATOM 1953 C C . HIS A 1 255 ? -7.375 2.966 41.018 1.00 51.28 255 HIS A C 1
ATOM 1955 O O . HIS A 1 255 ? -7.646 3.231 39.849 1.00 51.28 255 HIS A O 1
ATOM 1961 N N . LYS A 1 256 ? -6.468 3.700 41.679 1.00 47.97 256 LYS A N 1
ATOM 1962 C CA . LYS A 1 256 ? -5.883 4.930 41.094 1.00 47.97 256 LYS A CA 1
ATOM 1963 C C . LYS A 1 256 ? -4.640 4.685 40.232 1.00 47.97 256 LYS A C 1
ATOM 1965 O O . LYS A 1 256 ? -4.386 5.459 39.312 1.00 47.97 256 LYS A O 1
ATOM 1970 N N . SER A 1 257 ? -3.866 3.633 40.495 1.00 38.25 257 SER A N 1
ATOM 1971 C CA . SER A 1 257 ? -2.578 3.376 39.823 1.00 38.25 257 SER A CA 1
ATOM 1972 C C . SER A 1 257 ? -2.737 2.838 38.395 1.00 38.25 257 SER A C 1
ATOM 1974 O O . SER A 1 257 ? -1.992 3.241 37.499 1.00 38.25 257 SER A O 1
ATOM 1976 N N . GLN A 1 258 ? -3.745 1.995 38.152 1.00 47.53 258 GLN A N 1
ATOM 1977 C CA . GLN A 1 258 ? -4.078 1.501 36.810 1.00 47.53 258 GLN A CA 1
ATOM 1978 C C . GLN A 1 258 ? -4.663 2.604 35.920 1.00 47.53 258 GLN A C 1
ATOM 1980 O O . GLN A 1 258 ? -4.274 2.711 34.760 1.00 47.53 258 GLN A O 1
ATOM 1985 N N . GLN A 1 259 ? -5.483 3.501 36.478 1.00 45.12 259 GLN A N 1
ATOM 1986 C CA . GLN A 1 259 ? -6.035 4.646 35.748 1.00 45.12 259 GLN A CA 1
ATOM 1987 C C . GLN A 1 259 ? -4.939 5.619 35.288 1.00 45.12 259 GLN A C 1
ATOM 1989 O O . GLN A 1 259 ? -4.949 6.058 34.142 1.00 45.12 259 GLN A O 1
ATOM 1994 N N . HIS A 1 260 ? -3.952 5.907 36.144 1.00 44.47 260 HIS A N 1
ATOM 1995 C CA . HIS A 1 260 ? -2.821 6.761 35.771 1.00 44.47 260 HIS A CA 1
ATOM 1996 C C . HIS A 1 260 ? -1.902 6.094 34.742 1.00 44.47 260 HIS A C 1
ATOM 1998 O O . HIS A 1 260 ? -1.413 6.781 33.851 1.00 44.47 260 HIS A O 1
ATOM 2004 N N . SER A 1 261 ? -1.698 4.773 34.819 1.00 45.53 261 SER A N 1
ATOM 2005 C CA . SER A 1 261 ? -0.846 4.049 33.861 1.00 45.53 261 SER A CA 1
ATOM 2006 C C . SER A 1 261 ? -1.475 3.960 32.472 1.00 45.53 261 SER A C 1
ATOM 2008 O O . SER A 1 261 ? -0.799 4.233 31.484 1.00 45.53 261 SER A O 1
ATOM 2010 N N . VAL A 1 262 ? -2.775 3.656 32.381 1.00 51.59 262 VAL A N 1
ATOM 2011 C CA . VAL A 1 262 ? -3.499 3.643 31.099 1.00 51.59 262 VAL A CA 1
ATOM 2012 C C . VAL A 1 262 ? -3.601 5.060 30.530 1.00 51.59 262 VAL A C 1
ATOM 2014 O O . VAL A 1 262 ? -3.317 5.275 29.356 1.00 51.59 262 VAL A O 1
ATOM 2017 N N . HIS A 1 263 ? -3.906 6.058 31.365 1.00 50.38 263 HIS A N 1
ATOM 2018 C CA . HIS A 1 263 ? -3.964 7.460 30.946 1.00 50.38 263 HIS A CA 1
ATOM 2019 C C . HIS A 1 263 ? -2.606 7.986 30.450 1.00 50.38 263 HIS A C 1
ATOM 2021 O O . HIS A 1 263 ? -2.548 8.708 29.455 1.00 50.38 263 HIS A O 1
ATOM 2027 N N . HIS A 1 264 ? -1.507 7.615 31.112 1.00 48.59 264 HIS A N 1
ATOM 2028 C CA . HIS A 1 264 ? -0.157 7.973 30.683 1.00 48.59 264 HIS A CA 1
ATOM 2029 C C . HIS A 1 264 ? 0.244 7.245 29.395 1.00 48.59 264 HIS A C 1
ATOM 2031 O O . HIS A 1 264 ? 0.797 7.873 28.501 1.00 48.59 264 HIS A O 1
ATOM 2037 N N . GLY A 1 265 ? -0.069 5.951 29.266 1.00 45.00 265 GLY A N 1
ATOM 2038 C CA . GLY A 1 265 ? 0.214 5.175 28.055 1.00 45.00 265 GLY A CA 1
ATOM 2039 C C . GLY A 1 265 ? -0.520 5.717 26.828 1.00 45.00 265 GLY A C 1
ATOM 2040 O O . GLY A 1 265 ? 0.102 5.959 25.798 1.00 45.00 265 GLY A O 1
ATOM 2041 N N . LEU A 1 266 ? -1.819 6.006 26.960 1.00 52.72 266 LEU A N 1
ATOM 2042 C CA . LEU A 1 266 ? -2.624 6.559 25.868 1.00 52.72 266 LEU A CA 1
ATOM 2043 C C . LEU A 1 266 ? -2.165 7.974 25.478 1.00 52.72 266 LEU A C 1
ATOM 2045 O O . LEU A 1 266 ? -2.061 8.284 24.296 1.00 52.72 266 LEU A O 1
ATOM 2049 N N . ARG A 1 267 ? -1.836 8.834 26.451 1.00 47.72 267 ARG A N 1
ATOM 2050 C CA . ARG A 1 267 ? -1.289 10.167 26.157 1.00 47.72 267 ARG A CA 1
ATOM 2051 C C . ARG A 1 267 ? 0.096 10.082 25.507 1.00 47.72 267 ARG A C 1
ATOM 2053 O O . ARG A 1 267 ? 0.351 10.812 24.564 1.00 47.72 267 ARG A O 1
ATOM 2060 N N . SER A 1 268 ? 0.950 9.158 25.948 1.00 46.03 268 SER A N 1
ATOM 2061 C CA . SER A 1 268 ? 2.277 8.951 25.356 1.00 46.03 268 SER A CA 1
ATOM 2062 C C . SER A 1 268 ? 2.193 8.504 23.896 1.00 46.03 268 SER A C 1
ATOM 2064 O O . SER A 1 268 ? 2.950 9.012 23.083 1.00 46.03 268 SER A O 1
ATOM 2066 N N . ILE A 1 269 ? 1.264 7.606 23.550 1.00 55.19 269 ILE A N 1
ATOM 2067 C CA . ILE A 1 269 ? 1.058 7.164 22.160 1.00 55.19 269 ILE A CA 1
ATOM 2068 C C . ILE A 1 269 ? 0.530 8.319 21.301 1.00 55.19 269 ILE A C 1
ATOM 2070 O O . ILE A 1 269 ? 1.058 8.567 20.223 1.00 55.19 269 ILE A O 1
ATOM 2074 N N . HIS A 1 270 ? -0.458 9.072 21.795 1.00 51.31 270 HIS A N 1
ATOM 2075 C CA . HIS A 1 270 ? -0.976 10.259 21.107 1.00 51.31 270 HIS A CA 1
ATOM 2076 C C . HIS A 1 270 ? 0.121 11.311 20.860 1.00 51.31 270 HIS A C 1
ATOM 2078 O O . HIS A 1 270 ? 0.252 11.840 19.754 1.00 51.31 270 HIS A O 1
ATOM 2084 N N . ASP A 1 271 ? 0.931 11.597 21.878 1.00 52.44 271 ASP A N 1
ATOM 2085 C CA . ASP A 1 271 ? 2.010 12.583 21.808 1.00 52.44 271 ASP A CA 1
ATOM 2086 C C . ASP A 1 271 ? 3.159 12.098 20.906 1.00 52.44 271 ASP A C 1
ATOM 2088 O O . ASP A 1 271 ? 3.802 12.894 20.227 1.00 52.44 271 ASP A O 1
ATOM 2092 N N . GLU A 1 272 ? 3.399 10.787 20.835 1.00 55.22 272 GLU A N 1
ATOM 2093 C CA . GLU A 1 272 ? 4.399 10.191 19.948 1.00 55.22 272 GLU A CA 1
ATOM 2094 C C . GLU A 1 272 ? 3.922 10.173 18.487 1.00 55.22 272 GLU A C 1
ATOM 2096 O O . GLU A 1 272 ? 4.684 10.580 17.612 1.00 55.22 272 GLU A O 1
ATOM 2101 N N . CYS A 1 273 ? 2.652 9.848 18.217 1.00 49.09 273 CYS A N 1
ATOM 2102 C CA . CYS A 1 273 ? 2.041 9.966 16.886 1.00 49.09 273 CYS A CA 1
ATOM 2103 C C . CYS A 1 273 ? 2.048 11.417 16.377 1.00 49.09 273 CYS A C 1
ATOM 2105 O O . CYS A 1 273 ? 2.444 11.676 15.241 1.00 49.09 273 CYS A O 1
ATOM 2107 N N . THR A 1 274 ? 1.685 12.382 17.225 1.00 49.38 274 THR A N 1
ATOM 2108 C CA . THR A 1 274 ? 1.696 13.811 16.859 1.00 49.38 274 THR A CA 1
ATOM 2109 C C . THR A 1 274 ? 3.109 14.376 16.700 1.00 49.38 274 THR A C 1
ATOM 2111 O O . THR A 1 274 ? 3.335 15.205 15.822 1.00 49.38 274 THR A O 1
ATOM 2114 N N . ASN A 1 275 ? 4.092 13.912 17.477 1.00 48.22 275 ASN A N 1
ATOM 2115 C CA . ASN A 1 275 ? 5.498 14.304 17.321 1.00 48.22 275 ASN A CA 1
ATOM 2116 C C . ASN A 1 275 ? 6.135 13.686 16.065 1.00 48.22 275 ASN A C 1
ATOM 2118 O O . ASN A 1 275 ? 6.873 14.359 15.348 1.00 48.22 275 ASN A O 1
ATOM 2122 N N . ILE A 1 276 ? 5.809 12.429 15.753 1.00 53.69 276 ILE A N 1
ATOM 2123 C CA . ILE A 1 276 ? 6.170 11.793 14.481 1.00 53.69 276 ILE A CA 1
ATOM 2124 C C . ILE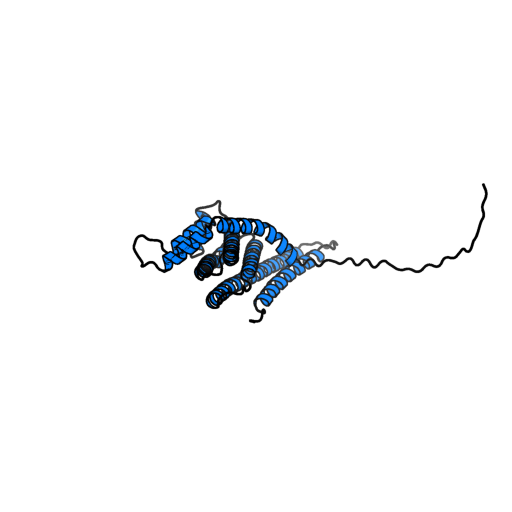 A 1 276 ? 5.610 12.605 13.309 1.00 53.69 276 ILE A C 1
ATOM 2126 O O . ILE A 1 276 ? 6.348 12.899 12.370 1.00 53.69 276 ILE A O 1
ATOM 2130 N N . ASN A 1 277 ? 4.354 13.039 13.409 1.00 44.91 277 ASN A N 1
ATOM 2131 C CA . ASN A 1 277 ? 3.725 13.878 12.400 1.00 44.91 277 ASN A CA 1
ATOM 2132 C C . ASN A 1 277 ? 4.418 15.251 12.264 1.00 44.91 277 ASN A C 1
ATOM 2134 O O . ASN A 1 277 ? 4.816 15.665 11.180 1.00 44.91 277 ASN A O 1
ATOM 2138 N N . ALA A 1 278 ? 4.702 15.918 13.385 1.00 46.56 278 ALA A N 1
ATOM 2139 C CA . ALA A 1 278 ? 5.417 17.193 13.382 1.00 46.56 278 ALA A CA 1
ATOM 2140 C C . ALA A 1 278 ? 6.821 17.096 12.756 1.00 46.56 278 ALA A C 1
ATOM 2142 O O . ALA A 1 278 ? 7.256 18.035 12.088 1.00 46.56 278 ALA A O 1
ATOM 2143 N N . LYS A 1 279 ? 7.526 15.970 12.941 1.00 47.19 279 LYS A N 1
ATOM 2144 C CA . LYS A 1 279 ? 8.832 15.709 12.313 1.00 47.19 279 LYS A CA 1
ATOM 2145 C C . LYS A 1 279 ? 8.732 15.475 10.808 1.00 47.19 279 LYS A C 1
ATOM 2147 O O . LYS A 1 279 ? 9.620 15.924 10.093 1.00 47.19 279 LYS A O 1
ATOM 2152 N N . LEU A 1 280 ? 7.660 14.839 10.331 1.00 41.78 280 LEU A N 1
ATOM 2153 C CA . LEU A 1 280 ? 7.384 14.723 8.894 1.00 41.78 280 LEU A CA 1
ATOM 2154 C C . LEU A 1 280 ? 7.162 16.109 8.257 1.00 41.78 280 LEU A C 1
ATOM 2156 O O . LEU A 1 280 ? 7.644 16.352 7.157 1.00 41.78 280 LEU A O 1
ATOM 2160 N N . CYS A 1 281 ? 6.550 17.054 8.980 1.00 39.16 281 CYS A N 1
ATOM 2161 C CA . CYS A 1 281 ? 6.316 18.417 8.485 1.00 39.16 281 CYS A CA 1
ATOM 2162 C C . CYS A 1 281 ? 7.506 19.396 8.630 1.00 39.16 281 CYS A C 1
ATOM 2164 O O . CYS A 1 281 ? 7.391 20.536 8.177 1.00 39.16 281 CYS A O 1
ATOM 2166 N N . THR A 1 282 ? 8.614 19.034 9.298 1.00 35.91 282 THR A N 1
ATOM 2167 C CA . THR A 1 282 ? 9.684 19.998 9.665 1.00 35.91 282 THR A CA 1
ATOM 2168 C C . THR A 1 282 ? 11.087 19.701 9.138 1.00 35.91 282 THR A C 1
ATOM 2170 O O . THR A 1 282 ? 12.007 20.446 9.485 1.00 35.91 282 THR A O 1
ATOM 2173 N N . GLU A 1 283 ? 11.298 18.720 8.255 1.00 29.53 283 GLU A N 1
ATOM 2174 C CA . GLU A 1 283 ? 12.590 18.657 7.556 1.00 29.53 283 GLU A CA 1
ATOM 2175 C C . GLU A 1 283 ? 12.702 19.802 6.527 1.00 29.53 283 GLU A C 1
ATOM 2177 O O . GLU A 1 283 ? 11.876 19.905 5.615 1.00 29.53 283 GLU A O 1
ATOM 2182 N N . PRO A 1 284 ? 13.693 20.709 6.662 1.00 33.16 284 PRO A N 1
ATOM 2183 C CA . PRO A 1 284 ? 13.874 21.789 5.712 1.00 33.16 284 PRO A CA 1
ATOM 2184 C C . PRO A 1 284 ? 14.340 21.222 4.375 1.00 33.16 284 PRO A C 1
ATOM 2186 O O . PRO A 1 284 ? 15.303 20.459 4.310 1.00 33.16 284 PRO A O 1
ATOM 2189 N N . GLN A 1 28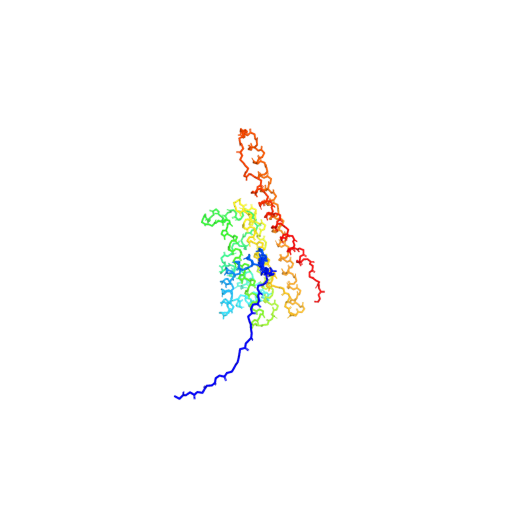5 ? 13.686 21.677 3.308 1.00 34.47 285 GLN A N 1
ATOM 2190 C CA . GLN A 1 285 ? 14.186 21.585 1.942 1.00 34.47 285 GLN A CA 1
ATOM 2191 C C . GLN A 1 285 ? 15.606 22.169 1.887 1.00 34.47 285 GLN A C 1
ATOM 2193 O O . GLN A 1 285 ? 15.782 23.382 2.029 1.00 34.47 285 GLN A O 1
ATOM 2198 N N . HIS A 1 286 ? 16.606 21.313 1.690 1.00 33.12 286 HIS A N 1
ATOM 2199 C CA . HIS A 1 286 ? 17.968 21.710 1.348 1.00 33.12 286 HIS A CA 1
ATOM 2200 C C . HIS A 1 286 ? 18.407 21.027 0.060 1.00 33.12 286 HIS A C 1
ATOM 2202 O O . HIS A 1 286 ? 18.226 19.795 -0.048 1.00 33.12 286 HIS A O 1
#

Radius of gyration: 28.92 Å; chains: 1; bounding box: 97×44×92 Å